Protein AF-A0A397UFA7-F1 (afdb_monomer)

Nearest PDB structures (foldseek):
  6rcc-assembly1_X  TM=7.032E-01  e=1.765E+00  Mycoplasmoides genitalium G37
  8qrk-assembly1_G  TM=2.612E-01  e=2.785E+00  Homo sapiens
  8aaf-assembly1_a  TM=1.315E-01  e=4.689E+00  Saccharomyces cerevisiae

Mean predicted aligned error: 15.49 Å

Organism: NCBI:txid44941

Radius of gyration: 28.46 Å; Cα contacts (8 Å, |Δi|>4): 227; chains: 1; bounding box: 60×69×67 Å

Solvent-accessible surface area (backbone atoms only — not comparable to full-atom values): 11336 Å² total; per-residue (Å²): 139,61,62,76,85,68,76,65,75,86,75,74,82,81,71,74,72,80,73,77,78,89,64,93,59,41,56,40,61,80,60,39,74,80,41,91,62,35,68,64,51,49,55,53,31,54,74,52,67,54,62,37,51,52,44,45,29,39,47,79,61,84,47,74,53,52,69,79,62,31,25,67,40,48,75,43,84,60,67,94,68,78,56,76,67,53,58,57,48,53,54,53,55,70,71,35,66,75,57,66,78,61,58,57,75,65,23,88,45,38,84,70,78,83,71,79,73,74,64,57,57,48,48,34,91,82,75,46,39,21,38,54,74,44,82,37,78,91,76,45,31,31,38,21,40,34,37,44,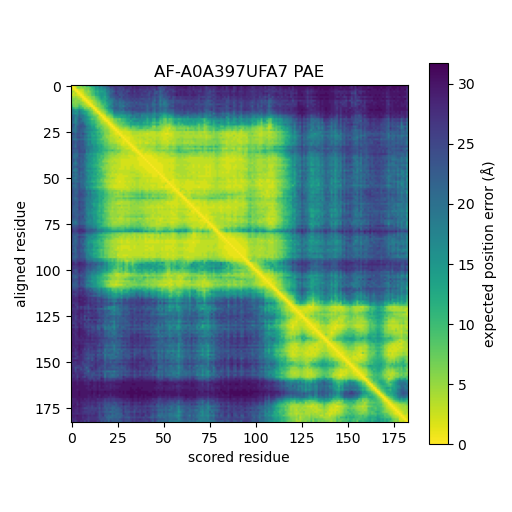72,40,86,90,75,71,45,74,43,74,35,64,69,54,93,79,45,82,72,95,68,102,50,79,51,24,52,45,81,44,48,58,91,55,86

Structure (mmCIF, N/CA/C/O backbone):
data_AF-A0A397UFA7-F1
#
_entry.id   AF-A0A397UFA7-F1
#
loop_
_atom_site.group_PDB
_atom_site.id
_atom_site.type_symbol
_atom_site.label_atom_id
_atom_site.label_alt_id
_atom_site.label_comp_id
_atom_site.label_asym_id
_atom_site.label_entity_id
_atom_site.label_seq_id
_atom_site.pdbx_PDB_ins_code
_atom_site.Cartn_x
_atom_site.Cartn_y
_atom_site.Cartn_z
_atom_site.occupancy
_atom_site.B_iso_or_equiv
_atom_site.auth_seq_id
_atom_site.auth_comp_id
_atom_site.auth_asym_id
_atom_site.auth_atom_id
_atom_site.pdbx_PDB_model_num
ATOM 1 N N . MET A 1 1 ? -24.105 42.922 -5.339 1.00 52.12 1 MET A N 1
ATOM 2 C CA . MET A 1 1 ? -22.843 43.648 -5.078 1.00 52.12 1 MET A CA 1
ATOM 3 C C . MET A 1 1 ? -21.691 42.683 -5.294 1.00 52.12 1 MET A C 1
ATOM 5 O O . MET A 1 1 ? -21.627 41.694 -4.577 1.00 52.12 1 MET A O 1
ATOM 9 N N . SER A 1 2 ? -20.866 42.886 -6.325 1.00 55.22 2 SER A N 1
ATOM 10 C CA . SER A 1 2 ? -19.723 42.007 -6.611 1.00 55.22 2 SER A CA 1
ATOM 11 C C . SER A 1 2 ? -18.443 42.566 -5.983 1.00 55.22 2 SER A C 1
ATOM 13 O O . SER A 1 2 ? -18.313 43.776 -5.805 1.00 55.22 2 SER A O 1
ATOM 15 N N . LEU A 1 3 ? -17.492 41.683 -5.667 1.00 61.78 3 LEU A N 1
ATOM 16 C CA . LEU A 1 3 ? -16.178 42.021 -5.093 1.00 61.78 3 LEU A CA 1
ATOM 17 C C . LEU A 1 3 ? -15.411 43.075 -5.911 1.00 61.78 3 LEU A C 1
ATOM 19 O O . LEU A 1 3 ? -14.672 43.879 -5.347 1.00 61.78 3 LEU A O 1
ATOM 23 N N . TYR A 1 4 ? -15.641 43.099 -7.226 1.00 59.16 4 TYR A N 1
ATOM 24 C CA . TYR A 1 4 ? -15.049 44.047 -8.165 1.00 59.16 4 TYR A CA 1
ATOM 25 C C . TYR A 1 4 ? -15.443 45.501 -7.869 1.00 59.16 4 TYR A C 1
ATOM 27 O O . TYR A 1 4 ? -14.595 46.385 -7.893 1.00 59.16 4 TYR A O 1
ATOM 35 N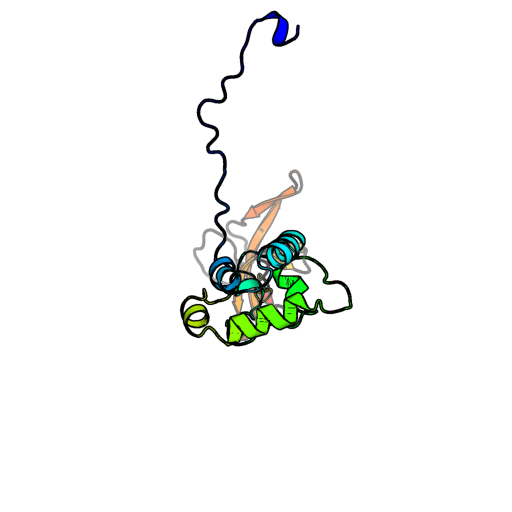 N . ASN A 1 5 ? -16.703 45.746 -7.493 1.00 74.69 5 ASN A N 1
ATOM 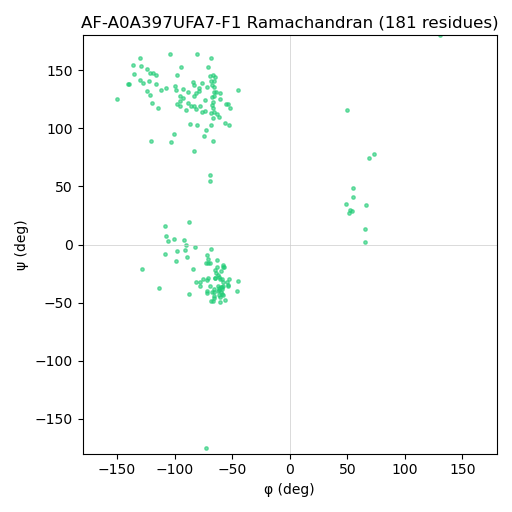36 C CA . ASN A 1 5 ? -17.197 47.101 -7.225 1.00 74.69 5 ASN A CA 1
ATOM 37 C C . ASN A 1 5 ? -16.624 47.711 -5.934 1.00 74.69 5 ASN A C 1
ATOM 39 O O . ASN A 1 5 ? -16.761 48.911 -5.727 1.00 74.69 5 ASN A O 1
ATOM 43 N N . ASN A 1 6 ? -15.984 46.903 -5.082 1.00 74.25 6 ASN A N 1
ATOM 44 C CA . ASN A 1 6 ? -15.437 47.332 -3.794 1.00 74.25 6 ASN A CA 1
ATOM 45 C C . ASN A 1 6 ? -13.898 47.413 -3.775 1.00 74.25 6 ASN A C 1
ATOM 47 O O . ASN A 1 6 ? -13.330 47.601 -2.703 1.00 74.25 6 ASN A O 1
ATOM 51 N N . ASN A 1 7 ? -13.206 47.251 -4.916 1.00 67.00 7 ASN A N 1
ATOM 52 C CA . ASN A 1 7 ? -11.731 47.258 -4.995 1.00 67.00 7 ASN A CA 1
ATOM 53 C C . ASN A 1 7 ? -11.033 46.300 -4.002 1.00 67.00 7 ASN A C 1
ATOM 55 O O . ASN A 1 7 ? -9.887 46.513 -3.604 1.00 67.00 7 ASN A O 1
ATOM 59 N N . ILE A 1 8 ? -11.704 45.217 -3.604 1.00 68.38 8 ILE A N 1
ATOM 60 C CA . ILE A 1 8 ? -11.133 44.225 -2.691 1.00 68.38 8 ILE A CA 1
ATOM 61 C C . ILE A 1 8 ? -10.236 43.297 -3.514 1.00 68.38 8 ILE A C 1
ATOM 63 O O . ILE A 1 8 ? -10.716 42.411 -4.221 1.00 68.38 8 ILE A O 1
ATOM 67 N N . GLN A 1 9 ? -8.921 43.500 -3.431 1.00 65.00 9 GLN A N 1
ATOM 68 C CA . GLN A 1 9 ? -7.941 42.564 -3.977 1.00 65.00 9 GLN A CA 1
ATOM 69 C C . GLN A 1 9 ? -7.690 41.437 -2.973 1.00 65.00 9 GLN A C 1
ATOM 71 O O . GLN A 1 9 ? -7.216 41.673 -1.863 1.00 65.00 9 GLN A O 1
ATOM 76 N N . ILE A 1 10 ? -7.974 40.196 -3.372 1.00 69.56 10 ILE A N 1
ATOM 77 C CA . ILE A 1 10 ? -7.607 39.009 -2.593 1.00 69.56 10 ILE A CA 1
ATOM 78 C C . ILE A 1 10 ? -6.096 38.806 -2.751 1.00 69.56 10 ILE A C 1
ATOM 80 O O . ILE A 1 10 ? -5.643 38.181 -3.711 1.00 69.56 10 ILE A O 1
ATOM 84 N N . ARG A 1 11 ? -5.300 39.354 -1.829 1.00 63.56 11 ARG A N 1
ATOM 85 C CA . ARG A 1 11 ? -3.876 39.022 -1.733 1.00 63.56 11 ARG A CA 1
ATOM 86 C C . ARG A 1 11 ? -3.745 37.622 -1.140 1.00 63.56 11 ARG A C 1
ATOM 88 O O . ARG A 1 11 ? -4.154 37.377 -0.010 1.00 63.56 11 ARG A O 1
ATOM 95 N N . ARG A 1 12 ? -3.222 36.678 -1.927 1.00 60.38 12 ARG A N 1
ATOM 96 C CA . ARG A 1 12 ? -2.768 35.379 -1.413 1.00 60.38 12 ARG A CA 1
ATOM 97 C C . ARG A 1 12 ? -1.361 35.564 -0.870 1.00 60.38 12 ARG A C 1
ATOM 99 O O . ARG A 1 12 ? -0.390 35.277 -1.567 1.00 60.38 12 ARG A O 1
ATOM 106 N N . ASP A 1 13 ? -1.265 36.087 0.341 1.00 64.69 13 ASP A N 1
ATOM 107 C CA . ASP A 1 13 ? 0.012 36.166 1.034 1.00 64.69 13 ASP A CA 1
ATOM 108 C C . ASP A 1 13 ? 0.436 34.723 1.367 1.00 64.69 13 ASP A C 1
ATOM 110 O O . ASP A 1 13 ? -0.245 34.029 2.117 1.00 64.69 13 ASP A O 1
ATOM 114 N N . TYR A 1 14 ? 1.518 34.259 0.732 1.00 61.59 14 TYR A N 1
ATOM 115 C CA . TYR A 1 14 ? 2.112 32.917 0.854 1.00 61.59 14 TYR A CA 1
ATOM 116 C C . TYR A 1 14 ? 1.286 31.757 0.282 1.00 61.59 14 TYR A C 1
ATOM 118 O O . TYR A 1 14 ? 0.747 30.912 0.990 1.00 61.59 14 TYR A O 1
ATOM 126 N N . ASN A 1 15 ? 1.263 31.650 -1.047 1.00 62.72 15 ASN A N 1
ATOM 127 C CA . ASN A 1 15 ? 1.017 30.360 -1.686 1.00 62.72 15 ASN A CA 1
ATOM 128 C C . ASN A 1 15 ? 2.377 29.652 -1.813 1.00 62.72 15 ASN A C 1
ATOM 130 O O . ASN A 1 15 ? 3.172 30.043 -2.667 1.00 62.72 15 ASN A O 1
ATOM 134 N N . GLU A 1 16 ? 2.661 28.655 -0.966 1.00 64.56 16 GLU A N 1
ATOM 135 C CA . GLU A 1 16 ? 3.854 27.782 -1.033 1.00 64.56 16 GLU A CA 1
ATOM 136 C C . GLU A 1 16 ? 3.773 26.854 -2.252 1.00 64.56 16 GLU A C 1
ATOM 138 O O . GLU A 1 16 ? 3.684 25.629 -2.174 1.00 64.56 16 GLU A O 1
ATOM 143 N N . TRP A 1 17 ? 3.702 27.473 -3.422 1.00 53.00 17 TRP A N 1
ATOM 144 C CA . TRP A 1 17 ? 3.652 26.797 -4.693 1.00 53.00 17 TRP A CA 1
ATOM 145 C C . TRP A 1 17 ? 5.071 26.723 -5.255 1.00 53.00 17 TRP A C 1
ATOM 147 O O . TRP A 1 17 ? 5.723 27.761 -5.382 1.00 53.00 17 TRP A O 1
ATOM 157 N N . PRO A 1 18 ? 5.544 25.531 -5.644 1.00 63.56 18 PRO A N 1
ATOM 158 C CA . PRO A 1 18 ? 4.834 24.251 -5.657 1.00 63.56 18 PRO A CA 1
ATOM 159 C C . PRO A 1 18 ? 4.853 23.513 -4.304 1.00 63.56 18 PRO A C 1
ATOM 161 O O . PRO A 1 18 ? 5.893 23.403 -3.662 1.00 63.56 18 PRO A O 1
ATOM 164 N N . LEU A 1 19 ? 3.717 22.901 -3.942 1.00 63.84 19 LEU A N 1
ATOM 165 C CA . LEU A 1 19 ? 3.643 21.944 -2.835 1.00 63.84 19 LEU A CA 1
ATOM 166 C C . LEU A 1 19 ? 4.451 20.694 -3.201 1.00 63.84 19 LEU A C 1
ATOM 168 O O . LEU A 1 19 ? 4.118 19.986 -4.160 1.00 63.84 19 LEU A O 1
ATOM 172 N N . VAL A 1 20 ? 5.505 20.409 -2.440 1.00 64.56 20 VAL A N 1
ATOM 173 C CA . VAL A 1 20 ? 6.231 19.143 -2.556 1.00 64.56 20 VAL A CA 1
ATOM 174 C C . VAL A 1 20 ? 5.291 18.040 -2.078 1.00 64.56 20 VAL A C 1
ATOM 176 O O . VAL A 1 20 ? 4.810 18.072 -0.948 1.00 64.56 20 VAL A O 1
ATOM 179 N N . LYS A 1 21 ? 4.977 17.074 -2.949 1.00 67.25 21 LYS A N 1
ATOM 180 C CA . LYS A 1 21 ? 4.250 15.879 -2.517 1.00 67.25 21 LYS A CA 1
ATOM 181 C C . LYS A 1 21 ? 5.163 15.103 -1.575 1.00 67.25 21 LYS A C 1
ATOM 183 O O . LYS A 1 21 ? 6.192 14.601 -2.021 1.00 67.25 21 LYS A O 1
ATOM 188 N N . ASP A 1 22 ? 4.773 15.006 -0.312 1.00 73.31 22 ASP A N 1
ATOM 189 C CA . ASP A 1 22 ? 5.411 14.104 0.637 1.00 73.31 22 ASP A CA 1
ATOM 190 C C . ASP A 1 22 ? 4.991 12.674 0.277 1.00 73.31 22 ASP A C 1
ATOM 192 O O . ASP A 1 22 ? 3.849 12.260 0.493 1.00 73.31 22 ASP A O 1
ATOM 196 N N . VAL A 1 23 ? 5.870 11.973 -0.437 1.00 78.50 23 VAL A N 1
ATOM 197 C CA . VAL A 1 23 ? 5.627 10.617 -0.926 1.00 78.50 23 VAL A CA 1
ATOM 198 C C . VAL A 1 23 ? 6.604 9.695 -0.206 1.00 78.50 23 VAL A C 1
ATOM 200 O O . VAL A 1 23 ? 7.810 9.853 -0.396 1.00 78.50 23 VAL A O 1
ATOM 203 N N . PRO A 1 24 ? 6.126 8.724 0.594 1.00 78.62 24 PRO A N 1
ATOM 204 C CA . PRO A 1 24 ? 7.016 7.786 1.257 1.00 78.62 24 PRO A CA 1
ATOM 205 C C . PRO A 1 24 ? 7.668 6.885 0.207 1.00 78.62 24 PRO A C 1
ATOM 207 O O . PRO A 1 24 ? 6.968 6.281 -0.610 1.00 78.62 24 PRO A O 1
ATOM 210 N N . GLY A 1 25 ? 8.995 6.800 0.224 1.00 83.38 25 GLY A N 1
ATOM 211 C CA . GLY A 1 25 ? 9.761 5.877 -0.609 1.00 83.38 25 GLY A CA 1
ATOM 212 C C . GLY A 1 25 ? 10.917 6.521 -1.365 1.00 83.38 25 GLY A C 1
ATOM 213 O O . GLY A 1 25 ? 11.177 7.724 -1.295 1.00 83.38 25 GLY A O 1
ATOM 214 N N . THR A 1 26 ? 11.610 5.682 -2.116 1.00 85.25 26 THR A N 1
ATOM 215 C CA . THR A 1 26 ? 12.772 6.027 -2.919 1.00 85.25 26 THR A CA 1
ATOM 216 C C . THR A 1 26 ? 12.314 6.539 -4.277 1.00 85.25 26 THR A C 1
ATOM 218 O O . THR A 1 26 ? 11.664 5.832 -5.051 1.00 85.25 26 THR A O 1
ATOM 221 N N . LEU A 1 27 ? 12.664 7.787 -4.595 1.00 87.25 27 LEU A N 1
ATOM 222 C CA . LEU A 1 27 ? 12.254 8.421 -5.846 1.00 87.25 27 LEU A CA 1
ATOM 223 C C . LEU A 1 27 ? 12.783 7.663 -7.066 1.00 87.25 27 LEU A C 1
ATOM 225 O O . LEU A 1 27 ? 13.987 7.458 -7.231 1.00 87.25 27 LEU A O 1
ATOM 229 N N . ILE A 1 28 ? 11.885 7.377 -8.009 1.00 87.38 28 ILE A N 1
ATOM 230 C CA . ILE A 1 28 ? 12.234 6.715 -9.274 1.00 87.38 28 ILE A CA 1
ATOM 231 C C . ILE A 1 28 ? 13.183 7.546 -10.147 1.00 87.38 28 ILE A C 1
ATOM 233 O O . ILE A 1 28 ? 13.859 7.012 -11.026 1.00 87.38 28 ILE A O 1
ATOM 237 N N . ASN A 1 29 ? 13.266 8.857 -9.896 1.00 86.12 29 ASN A N 1
ATOM 238 C CA . ASN A 1 29 ? 14.155 9.764 -10.621 1.00 86.12 29 ASN A CA 1
ATOM 239 C C . ASN A 1 29 ? 15.630 9.340 -10.522 1.00 86.12 29 ASN A C 1
ATOM 241 O O . ASN A 1 29 ? 16.342 9.482 -11.510 1.00 86.12 29 ASN A O 1
ATOM 245 N N . ILE A 1 30 ? 16.044 8.725 -9.405 1.00 85.38 30 ILE A N 1
ATOM 246 C CA . ILE A 1 30 ? 17.407 8.196 -9.202 1.00 85.38 30 ILE A CA 1
ATOM 247 C C . ILE A 1 30 ? 17.756 7.142 -10.268 1.00 85.38 30 ILE A C 1
ATOM 249 O O . ILE A 1 30 ? 18.909 6.971 -10.657 1.00 85.38 30 ILE A O 1
ATOM 253 N N . ILE A 1 31 ? 16.753 6.417 -10.768 1.00 85.31 31 ILE A N 1
ATOM 254 C CA . ILE A 1 31 ? 16.923 5.429 -11.837 1.00 85.31 31 ILE A CA 1
ATOM 255 C C . ILE A 1 31 ? 16.800 6.087 -13.207 1.00 85.31 31 ILE A C 1
ATOM 257 O O . ILE A 1 31 ? 17.597 5.797 -14.096 1.00 85.31 31 ILE A O 1
ATOM 261 N N . LEU A 1 32 ? 15.826 6.984 -13.371 1.00 86.12 32 LEU A N 1
ATOM 262 C CA . LEU A 1 32 ? 15.527 7.618 -14.655 1.00 86.12 32 LEU A CA 1
ATOM 263 C C . LEU A 1 32 ? 16.672 8.467 -15.212 1.00 86.12 32 LEU A C 1
ATOM 265 O O . LEU A 1 32 ? 16.724 8.646 -16.428 1.00 86.12 32 LEU A O 1
ATOM 269 N N . GLU A 1 33 ? 17.551 9.008 -14.368 1.00 84.62 33 GLU A N 1
ATOM 270 C CA . GLU A 1 33 ? 18.689 9.820 -14.819 1.00 84.62 33 GLU A CA 1
ATOM 271 C C . GLU A 1 33 ? 19.606 9.071 -15.792 1.00 84.62 33 GLU A C 1
ATOM 273 O O . GLU A 1 33 ? 20.025 9.663 -16.789 1.00 84.62 33 GLU A O 1
ATOM 278 N N . ASP A 1 34 ? 19.781 7.765 -15.585 1.00 82.25 34 ASP A N 1
ATOM 279 C CA . ASP A 1 34 ? 20.669 6.911 -16.385 1.00 82.25 34 ASP A CA 1
ATOM 280 C C . ASP A 1 34 ? 19.966 6.264 -17.593 1.00 82.25 34 ASP A C 1
ATOM 282 O O . ASP A 1 34 ? 20.575 5.531 -18.374 1.00 82.25 34 ASP A O 1
ATOM 286 N N . MET A 1 35 ? 18.666 6.519 -17.786 1.00 84.50 35 MET A N 1
ATOM 287 C CA . MET A 1 35 ? 17.882 5.876 -18.841 1.00 84.50 35 MET A CA 1
ATOM 288 C C . MET A 1 35 ? 17.837 6.684 -20.142 1.00 84.50 35 MET A C 1
ATOM 290 O O . MET A 1 35 ? 17.469 7.862 -20.190 1.00 84.50 35 MET A O 1
ATOM 294 N N . VAL A 1 36 ? 18.048 5.989 -21.262 1.00 83.75 36 VAL A N 1
ATOM 295 C CA . VAL A 1 36 ? 17.768 6.528 -22.600 1.00 83.75 36 VAL A CA 1
ATOM 296 C C . VAL A 1 36 ? 16.259 6.781 -22.741 1.00 83.75 36 VAL A C 1
ATOM 298 O O . VAL A 1 36 ? 15.445 5.899 -22.465 1.00 83.75 36 VAL A O 1
ATOM 301 N N . LYS A 1 37 ? 15.870 7.977 -23.213 1.00 86.25 37 LYS A N 1
ATOM 302 C CA . LYS A 1 37 ? 14.467 8.449 -23.315 1.00 86.25 37 LYS A CA 1
ATOM 303 C C . LYS A 1 37 ? 13.760 8.660 -21.963 1.00 86.25 37 LYS A C 1
ATOM 305 O O . LYS A 1 37 ? 12.538 8.500 -21.881 1.00 86.25 37 LYS A O 1
ATOM 310 N N . LYS A 1 38 ? 14.495 9.089 -20.928 1.00 87.62 38 LYS A N 1
ATOM 311 C CA . LYS A 1 38 ? 13.962 9.396 -19.585 1.00 87.62 38 LYS A CA 1
ATOM 312 C C . LYS A 1 38 ? 12.678 10.229 -19.576 1.00 87.62 38 LYS A C 1
ATOM 314 O O . LYS A 1 38 ? 11.760 9.925 -18.825 1.00 87.62 38 LYS A O 1
ATOM 319 N N . GLU A 1 39 ? 12.554 11.222 -20.453 1.00 89.19 39 GLU A N 1
ATOM 320 C CA . GLU A 1 39 ? 11.367 12.086 -20.523 1.00 89.19 39 GLU A CA 1
ATOM 321 C C . GLU A 1 39 ? 10.100 11.336 -20.951 1.00 89.19 39 GLU A C 1
ATOM 323 O O . GLU A 1 39 ? 9.025 11.544 -20.385 1.00 89.19 39 GLU A O 1
ATOM 328 N N . LEU A 1 40 ? 10.218 10.434 -21.931 1.00 89.12 40 LEU A N 1
ATOM 329 C CA . LEU A 1 40 ? 9.093 9.621 -22.399 1.00 89.12 40 LEU A CA 1
ATOM 330 C C . LEU A 1 40 ? 8.656 8.628 -21.323 1.00 89.12 40 LEU A C 1
ATOM 332 O O . LEU A 1 40 ? 7.458 8.444 -21.102 1.00 89.12 40 LEU A O 1
ATOM 336 N N . ILE A 1 41 ? 9.622 8.025 -20.628 1.00 88.69 41 ILE A N 1
ATOM 337 C CA . ILE A 1 41 ? 9.351 7.112 -19.515 1.00 88.69 41 ILE A CA 1
ATOM 338 C C . ILE A 1 41 ? 8.695 7.881 -18.366 1.00 88.69 41 ILE A C 1
ATOM 340 O O . ILE A 1 41 ? 7.659 7.450 -17.870 1.00 88.69 41 ILE A O 1
ATOM 344 N N . LYS A 1 42 ? 9.195 9.072 -18.022 1.00 90.50 42 LYS A N 1
ATOM 345 C CA . LYS A 1 42 ? 8.605 9.943 -16.995 1.00 90.50 42 LYS A CA 1
ATOM 346 C C . LYS A 1 42 ? 7.160 10.326 -17.320 1.00 90.50 42 LYS A C 1
ATOM 348 O O . LYS A 1 42 ? 6.301 10.249 -16.447 1.00 90.50 42 LYS A O 1
ATOM 353 N N . LYS A 1 43 ? 6.847 10.654 -18.580 1.00 89.75 43 LYS A N 1
ATOM 354 C CA . LYS A 1 43 ? 5.454 10.875 -19.019 1.00 89.75 43 LYS A CA 1
ATOM 355 C C . LYS A 1 43 ? 4.581 9.630 -18.810 1.00 89.75 43 LYS A C 1
ATOM 357 O O . LYS A 1 43 ? 3.440 9.758 -18.367 1.00 89.75 43 LYS A O 1
ATOM 362 N N . CYS A 1 44 ? 5.109 8.437 -19.091 1.00 88.88 44 CYS A N 1
ATOM 363 C CA . CYS A 1 44 ? 4.395 7.180 -18.853 1.00 88.88 44 CYS A CA 1
ATOM 364 C C . CYS A 1 44 ? 4.166 6.927 -17.356 1.00 88.88 44 CYS A C 1
ATOM 366 O O . CYS A 1 44 ? 3.043 6.619 -16.968 1.00 88.88 44 CYS A O 1
ATOM 368 N N . LEU A 1 45 ? 5.186 7.113 -16.519 1.00 89.81 45 LEU A N 1
ATOM 369 C CA . LEU A 1 45 ? 5.091 6.959 -15.064 1.00 89.81 45 LEU A CA 1
ATOM 370 C C . LEU A 1 45 ? 4.067 7.928 -14.462 1.00 89.81 45 LEU A C 1
ATOM 372 O O . LEU A 1 45 ? 3.176 7.504 -13.727 1.00 89.81 45 LEU A O 1
ATOM 376 N N . ASN A 1 46 ? 4.093 9.196 -14.882 1.00 89.12 46 ASN A N 1
ATOM 377 C CA . ASN A 1 46 ? 3.118 10.204 -14.461 1.00 89.12 46 ASN A CA 1
ATOM 378 C C . ASN A 1 46 ? 1.679 9.805 -14.824 1.00 89.12 46 ASN A C 1
ATOM 380 O O . ASN A 1 46 ? 0.767 9.992 -14.019 1.00 89.12 46 ASN A O 1
ATOM 384 N N . LYS A 1 47 ? 1.457 9.195 -15.999 1.00 88.44 47 LYS A N 1
ATOM 385 C CA . LYS A 1 47 ? 0.131 8.689 -16.402 1.00 88.44 47 LYS A CA 1
ATOM 386 C C . LYS A 1 47 ? -0.407 7.648 -15.414 1.00 88.44 47 LYS A C 1
ATOM 388 O O . LYS A 1 47 ? -1.609 7.634 -15.134 1.00 88.4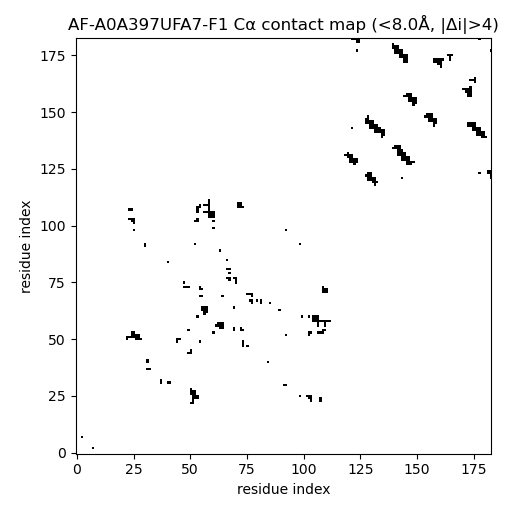4 47 LYS A O 1
ATOM 393 N N . TYR A 1 48 ? 0.465 6.804 -14.869 1.00 87.44 48 TYR A N 1
ATOM 394 C CA . TYR A 1 48 ? 0.114 5.786 -13.876 1.00 87.44 48 TYR A CA 1
ATOM 395 C C . TYR A 1 48 ? 0.261 6.263 -12.424 1.00 87.44 48 TYR A C 1
ATOM 397 O O . TYR A 1 48 ? -0.032 5.492 -11.523 1.00 87.44 48 TYR A O 1
ATOM 405 N N . ASN A 1 49 ? 0.608 7.537 -12.193 1.00 88.12 49 ASN A N 1
ATOM 406 C CA . ASN A 1 49 ? 0.890 8.096 -10.864 1.00 88.12 49 ASN A CA 1
ATOM 407 C C . ASN A 1 49 ? 1.975 7.307 -10.106 1.00 88.12 49 ASN A C 1
ATOM 409 O O . ASN A 1 49 ? 1.861 7.045 -8.909 1.00 88.12 49 ASN A O 1
ATOM 413 N N . ILE A 1 50 ? 3.014 6.909 -10.841 1.00 90.00 50 ILE A N 1
ATOM 414 C CA . ILE A 1 50 ? 4.169 6.202 -10.302 1.00 90.00 50 ILE A CA 1
ATOM 415 C C . ILE A 1 50 ? 5.288 7.214 -10.061 1.00 90.00 50 ILE A C 1
ATOM 417 O O . ILE A 1 50 ? 5.736 7.880 -10.997 1.00 90.00 50 ILE A O 1
ATOM 421 N N . SER A 1 51 ? 5.739 7.320 -8.817 1.00 89.31 51 SER A N 1
ATOM 422 C CA . SER A 1 51 ? 6.772 8.271 -8.384 1.00 89.31 51 SER A CA 1
ATOM 423 C C . SER A 1 51 ? 7.914 7.621 -7.611 1.00 89.31 51 SER A C 1
ATOM 425 O O . SER A 1 51 ? 9.004 8.195 -7.556 1.00 89.31 51 SER A O 1
ATOM 427 N N . VAL A 1 52 ? 7.686 6.438 -7.041 1.00 90.25 52 VAL A N 1
ATOM 428 C CA . VAL A 1 52 ? 8.657 5.744 -6.189 1.00 90.25 52 VAL A CA 1
ATOM 429 C C . VAL A 1 52 ? 8.849 4.296 -6.621 1.00 90.25 52 VAL A C 1
ATOM 431 O O . VAL A 1 52 ? 8.037 3.734 -7.360 1.00 90.25 52 VAL A O 1
ATOM 434 N N . ILE A 1 53 ? 9.965 3.715 -6.202 1.00 88.12 53 ILE A N 1
ATOM 435 C CA . ILE A 1 53 ? 10.413 2.384 -6.626 1.00 88.12 53 ILE A CA 1
ATOM 436 C C . ILE A 1 53 ? 9.643 1.294 -5.882 1.00 88.12 53 ILE A C 1
ATOM 438 O O . ILE A 1 53 ? 9.310 0.273 -6.474 1.00 88.12 53 ILE A O 1
ATOM 442 N N . GLU A 1 54 ? 9.250 1.561 -4.641 1.00 89.00 54 GLU A N 1
ATOM 443 C CA . GLU A 1 54 ? 8.451 0.679 -3.789 1.00 89.00 54 GLU A CA 1
ATOM 444 C C . GLU A 1 54 ? 7.087 0.351 -4.422 1.00 89.00 54 GLU A C 1
ATOM 446 O O . GLU A 1 54 ? 6.500 -0.694 -4.173 1.00 89.00 54 GLU A O 1
ATOM 451 N N . GLN A 1 55 ? 6.580 1.181 -5.339 1.00 90.00 55 GLN A N 1
ATOM 452 C CA . GLN A 1 55 ? 5.366 0.834 -6.084 1.00 90.00 55 GLN A CA 1
ATOM 453 C C . GLN A 1 55 ? 5.555 -0.393 -6.993 1.00 90.00 55 GLN A C 1
ATOM 455 O O . GLN A 1 55 ? 4.566 -1.044 -7.324 1.00 90.00 55 GLN A O 1
ATOM 460 N N . PHE A 1 56 ? 6.789 -0.735 -7.375 1.00 89.25 56 PHE A N 1
ATOM 461 C CA . PHE A 1 56 ? 7.116 -1.907 -8.193 1.00 89.25 56 PHE A CA 1
ATOM 462 C C . PHE A 1 56 ? 7.385 -3.170 -7.381 1.00 89.25 56 PHE A C 1
ATOM 464 O O . PHE A 1 56 ? 7.489 -4.235 -7.983 1.00 89.25 56 PHE A O 1
ATOM 471 N N . THR A 1 57 ? 7.524 -3.079 -6.062 1.00 88.12 57 THR A N 1
ATOM 472 C CA . THR A 1 57 ? 7.948 -4.203 -5.224 1.00 88.12 57 THR A CA 1
ATOM 473 C C . THR A 1 57 ? 6.790 -4.828 -4.447 1.00 88.12 57 THR A C 1
ATOM 475 O O . THR A 1 57 ? 5.700 -4.255 -4.336 1.00 88.12 57 THR A O 1
ATOM 478 N N . ASN A 1 58 ? 7.014 -6.040 -3.936 1.00 85.31 58 ASN A N 1
ATOM 479 C CA . ASN A 1 58 ? 6.119 -6.725 -3.000 1.00 85.31 58 ASN A CA 1
ATOM 480 C C . ASN A 1 58 ? 6.175 -6.091 -1.585 1.00 85.31 58 ASN A C 1
ATOM 482 O O . ASN A 1 58 ? 6.813 -5.059 -1.380 1.00 85.31 58 ASN A O 1
ATOM 486 N N . GLU A 1 59 ? 5.482 -6.676 -0.600 1.00 83.75 59 GLU A N 1
ATOM 487 C CA . GLU A 1 59 ? 5.424 -6.147 0.778 1.00 83.75 59 GLU A CA 1
ATOM 488 C C . GLU A 1 59 ? 6.795 -6.098 1.472 1.00 83.75 59 GLU A C 1
ATOM 490 O O . GLU A 1 59 ? 7.089 -5.148 2.203 1.00 83.75 59 GLU A O 1
ATOM 495 N N . THR A 1 60 ? 7.637 -7.100 1.223 1.00 81.50 60 THR A N 1
ATOM 496 C CA . THR A 1 60 ? 8.961 -7.253 1.842 1.00 81.50 60 THR A CA 1
ATOM 497 C C . THR A 1 60 ? 10.089 -6.593 1.052 1.00 81.50 60 THR A C 1
ATOM 499 O O . THR A 1 60 ? 11.205 -6.517 1.550 1.00 81.50 60 THR A O 1
ATOM 502 N N . ASN A 1 61 ? 9.793 -6.054 -0.133 1.00 81.94 61 ASN A N 1
ATOM 503 C CA . ASN A 1 61 ? 10.747 -5.526 -1.110 1.00 81.94 61 ASN A CA 1
ATOM 504 C C . ASN A 1 61 ? 11.709 -6.553 -1.740 1.00 81.94 61 ASN A C 1
ATOM 506 O O . ASN A 1 61 ? 12.655 -6.149 -2.416 1.00 81.94 61 ASN A O 1
ATOM 510 N N . ASP A 1 62 ? 11.453 -7.853 -1.582 1.00 80.88 62 ASP A N 1
ATOM 511 C CA . ASP A 1 62 ? 12.313 -8.920 -2.115 1.00 80.88 62 ASP A CA 1
ATOM 512 C C . ASP A 1 62 ? 12.108 -9.148 -3.620 1.00 80.88 62 ASP A C 1
ATOM 514 O O . ASP A 1 62 ? 13.058 -9.418 -4.354 1.00 80.88 62 ASP A O 1
ATOM 518 N N . ASP A 1 63 ? 10.867 -8.998 -4.093 1.00 83.56 63 ASP A N 1
ATOM 519 C CA . ASP A 1 63 ? 10.484 -9.285 -5.474 1.00 83.56 63 ASP A CA 1
ATOM 520 C C . ASP A 1 63 ? 9.843 -8.083 -6.165 1.00 83.56 63 ASP A C 1
ATOM 522 O O . ASP A 1 63 ? 9.167 -7.248 -5.557 1.00 83.56 63 ASP A O 1
ATOM 526 N N . ILE A 1 64 ? 10.018 -8.036 -7.488 1.00 88.50 64 ILE A N 1
ATOM 527 C CA . ILE A 1 64 ? 9.374 -7.054 -8.364 1.00 88.50 64 ILE A CA 1
ATOM 528 C C . ILE A 1 64 ? 8.069 -7.636 -8.904 1.00 88.50 64 ILE A C 1
ATOM 530 O O . ILE A 1 64 ? 8.073 -8.693 -9.538 1.00 88.50 64 ILE A O 1
ATOM 534 N N . LEU A 1 65 ? 6.979 -6.897 -8.712 1.00 88.06 65 LEU A N 1
ATOM 535 C CA . LEU A 1 65 ? 5.643 -7.243 -9.181 1.00 88.06 65 LEU A CA 1
ATOM 536 C C . LEU A 1 65 ? 5.567 -7.258 -10.709 1.00 88.06 65 LEU A C 1
ATOM 538 O O . LEU A 1 65 ? 6.152 -6.417 -11.405 1.00 88.06 65 LEU A O 1
ATOM 542 N N . SER A 1 66 ? 4.774 -8.181 -11.248 1.00 89.25 66 SER A N 1
ATOM 543 C CA . SER A 1 66 ? 4.440 -8.173 -12.670 1.00 89.25 66 SER A CA 1
ATOM 544 C C . SER A 1 66 ? 3.548 -6.979 -13.028 1.00 89.25 66 SER A C 1
ATOM 546 O O . SER A 1 66 ? 2.857 -6.401 -12.184 1.00 89.25 66 SER A O 1
ATOM 548 N N . TRP A 1 67 ? 3.503 -6.627 -14.320 1.00 89.50 67 TRP A N 1
ATOM 549 C CA . TRP A 1 67 ? 2.669 -5.522 -14.808 1.00 89.50 67 TRP A CA 1
ATOM 550 C C . TRP A 1 67 ? 1.202 -5.655 -14.393 1.00 89.50 67 TRP A C 1
ATOM 552 O O . TRP A 1 67 ? 0.558 -4.649 -14.126 1.00 89.50 67 TRP A O 1
ATOM 562 N N . THR A 1 68 ? 0.678 -6.878 -14.330 1.00 86.38 68 THR A N 1
ATOM 563 C CA . THR A 1 68 ? -0.704 -7.168 -13.934 1.00 86.38 68 THR A CA 1
ATOM 564 C C . THR A 1 68 ? -0.938 -7.047 -12.431 1.00 86.38 68 THR A C 1
ATOM 566 O O . THR A 1 68 ? -2.034 -6.673 -12.026 1.00 86.38 68 THR A O 1
ATOM 569 N N . GLU A 1 69 ? 0.068 -7.305 -11.599 1.00 86.88 69 GLU A N 1
ATOM 570 C CA . GLU A 1 69 ? -0.039 -7.281 -10.129 1.00 86.88 69 GLU A CA 1
ATOM 571 C C . GLU A 1 69 ? 0.133 -5.877 -9.541 1.00 86.88 69 GLU A C 1
ATOM 573 O O . GLU A 1 69 ? -0.377 -5.583 -8.464 1.00 86.88 69 GLU A O 1
ATOM 578 N N . LEU A 1 70 ? 0.757 -4.966 -10.291 1.00 89.12 70 LEU A N 1
ATOM 579 C CA . LEU A 1 70 ? 0.977 -3.572 -9.889 1.00 89.12 70 LEU A CA 1
ATOM 580 C C . LEU A 1 70 ? -0.289 -2.787 -9.554 1.00 89.12 70 LEU A C 1
ATOM 582 O O . LEU A 1 70 ? -0.201 -1.750 -8.899 1.00 89.12 70 LEU A O 1
ATOM 586 N N . HIS A 1 71 ? -1.451 -3.249 -10.015 1.00 86.12 71 HIS A N 1
ATOM 587 C CA . HIS A 1 71 ? -2.720 -2.536 -9.914 1.00 86.12 71 HIS A CA 1
ATOM 588 C C . HIS A 1 71 ? -3.081 -2.112 -8.488 1.00 86.12 71 HIS A C 1
ATOM 590 O O . HIS A 1 71 ? -3.676 -1.049 -8.298 1.00 86.12 71 HIS A O 1
ATOM 596 N N . HIS A 1 72 ? -2.677 -2.910 -7.502 1.00 83.44 72 HIS A N 1
ATOM 597 C CA . HIS A 1 72 ? -2.852 -2.618 -6.088 1.00 83.44 72 HIS A CA 1
ATOM 598 C C . HIS A 1 72 ? -1.989 -1.434 -5.628 1.00 83.44 72 HIS A C 1
ATOM 600 O O . HIS A 1 72 ? -2.518 -0.476 -5.066 1.00 83.44 72 HIS A O 1
ATOM 606 N N . ASN A 1 73 ? -0.698 -1.443 -5.965 1.00 86.69 73 ASN A N 1
ATOM 607 C CA . ASN A 1 73 ? 0.260 -0.414 -5.553 1.00 86.69 73 ASN A CA 1
ATOM 608 C C . ASN A 1 73 ? 0.052 0.927 -6.284 1.00 86.69 73 ASN A C 1
ATOM 610 O O . ASN A 1 73 ? 0.335 1.993 -5.734 1.00 86.69 73 ASN A O 1
ATOM 614 N N . ILE A 1 74 ? -0.441 0.897 -7.530 1.00 87.12 74 ILE A N 1
ATOM 615 C CA . ILE A 1 74 ? -0.685 2.107 -8.344 1.00 87.12 74 ILE A CA 1
ATOM 616 C C . ILE A 1 74 ? -2.144 2.583 -8.314 1.00 87.12 74 ILE A C 1
ATOM 618 O O . ILE A 1 74 ? -2.460 3.619 -8.901 1.00 87.12 74 ILE A O 1
ATOM 622 N N . GLN A 1 75 ? -3.039 1.817 -7.676 1.00 84.31 75 GLN A N 1
ATOM 623 C CA . GLN A 1 75 ? -4.487 2.070 -7.604 1.00 84.31 75 GLN A CA 1
ATOM 624 C C . GLN A 1 75 ? -5.148 2.296 -8.978 1.00 84.31 75 GLN A C 1
ATOM 626 O O . GLN A 1 75 ? -6.127 3.032 -9.122 1.00 84.31 75 GLN A O 1
ATOM 631 N N . LYS A 1 76 ? -4.595 1.676 -10.023 1.00 85.06 76 LYS A N 1
ATOM 632 C CA . LYS A 1 76 ? -5.070 1.758 -11.409 1.00 85.06 76 LYS A CA 1
ATOM 633 C C . LYS A 1 76 ? -4.956 0.397 -12.050 1.00 85.06 76 LYS A C 1
ATOM 635 O O . LYS A 1 76 ? -3.930 -0.249 -11.906 1.00 85.06 76 LYS A O 1
ATOM 640 N N . ILE A 1 77 ? -5.968 0.008 -12.818 1.00 84.25 77 ILE A N 1
ATOM 641 C CA . ILE A 1 77 ? -5.958 -1.255 -13.555 1.00 84.25 77 ILE A CA 1
ATOM 642 C C . ILE A 1 77 ? -5.043 -1.100 -14.786 1.00 84.25 77 ILE A C 1
ATOM 644 O O . ILE A 1 77 ? -5.353 -0.310 -15.685 1.00 84.25 77 ILE A O 1
ATOM 648 N N . PRO A 1 78 ? -3.910 -1.818 -14.849 1.00 80.38 78 PRO A N 1
ATOM 649 C CA . PRO A 1 78 ? -3.026 -1.834 -15.996 1.00 80.38 78 PRO A CA 1
ATOM 650 C C . PRO A 1 78 ? -3.742 -2.483 -17.181 1.00 80.38 78 PRO A C 1
ATOM 652 O O . PRO A 1 78 ? -4.389 -3.522 -17.057 1.00 80.38 78 PRO A O 1
ATOM 655 N N . TYR A 1 79 ? -3.623 -1.880 -18.363 1.00 77.12 79 TYR A N 1
ATOM 656 C CA . TYR A 1 79 ? -4.170 -2.480 -19.578 1.00 77.12 79 TYR A CA 1
ATOM 657 C C . TYR A 1 79 ? -3.419 -3.770 -19.930 1.00 77.12 79 TYR A C 1
ATOM 659 O O . TYR A 1 79 ? -2.203 -3.847 -19.749 1.00 77.12 79 TYR A O 1
ATOM 667 N N . ARG A 1 80 ? -4.154 -4.749 -20.486 1.00 74.94 80 ARG A N 1
ATOM 668 C CA . ARG A 1 80 ? -3.746 -6.159 -20.682 1.00 74.94 80 ARG A CA 1
ATOM 669 C C . ARG A 1 80 ? -2.330 -6.382 -21.232 1.00 74.94 80 ARG A C 1
ATOM 671 O O . ARG A 1 80 ? -1.724 -7.398 -20.919 1.00 74.94 80 ARG A O 1
ATOM 678 N N . ARG A 1 81 ? -1.795 -5.480 -22.062 1.00 85.31 81 ARG A N 1
ATOM 679 C CA . ARG A 1 81 ? -0.448 -5.622 -22.632 1.00 85.31 81 ARG A CA 1
ATOM 680 C C . ARG A 1 81 ? 0.590 -4.860 -21.811 1.00 85.31 81 ARG A C 1
ATOM 682 O O . ARG A 1 81 ? 0.517 -3.637 -21.704 1.00 85.31 81 ARG A O 1
ATOM 689 N N . GLN A 1 82 ? 1.613 -5.579 -21.354 1.00 88.31 82 GLN A N 1
ATOM 690 C CA . GLN A 1 82 ? 2.776 -5.002 -20.687 1.00 88.31 82 GLN A CA 1
ATOM 691 C C . GLN A 1 82 ? 3.531 -4.022 -21.607 1.00 88.31 82 GLN A C 1
ATOM 693 O O . GLN A 1 82 ? 3.925 -4.388 -22.723 1.00 88.31 82 GLN A O 1
ATOM 698 N N . PRO A 1 83 ? 3.758 -2.773 -21.169 1.00 89.12 83 PRO A N 1
ATOM 699 C CA . PRO A 1 83 ? 4.533 -1.809 -21.933 1.00 89.12 83 PRO A CA 1
ATOM 700 C C . PRO A 1 83 ? 6.021 -2.172 -22.007 1.00 89.12 83 PRO A C 1
ATOM 702 O O . PRO A 1 83 ? 6.621 -2.596 -21.026 1.00 89.12 83 PRO A O 1
ATOM 705 N N . LYS A 1 84 ? 6.675 -1.883 -23.139 1.00 89.94 84 LYS A N 1
ATOM 706 C CA . LYS A 1 84 ? 8.135 -2.073 -23.292 1.00 89.94 84 LYS A CA 1
ATOM 707 C C . LYS A 1 84 ? 8.977 -1.190 -22.364 1.00 89.94 84 LYS A C 1
ATOM 709 O O . LYS A 1 84 ? 10.134 -1.495 -22.112 1.00 89.94 84 LYS A O 1
ATOM 714 N N . TRP A 1 85 ? 8.441 -0.055 -21.910 1.00 89.88 85 TRP A N 1
ATOM 715 C CA . TRP A 1 85 ? 9.155 0.793 -20.952 1.00 89.88 85 TRP A CA 1
ATOM 716 C C . TRP A 1 85 ? 9.221 0.134 -19.572 1.00 89.88 85 TRP A C 1
ATOM 718 O O . TRP A 1 85 ? 10.188 0.353 -18.854 1.00 89.88 85 TRP A O 1
ATOM 728 N N . PHE A 1 86 ? 8.226 -0.691 -19.234 1.00 90.50 86 PHE A N 1
ATOM 729 C CA . PHE A 1 86 ? 8.141 -1.361 -17.946 1.00 90.50 86 PHE A CA 1
ATOM 730 C C . PHE A 1 86 ? 9.262 -2.390 -17.785 1.00 90.50 86 PHE A C 1
ATOM 732 O O . PHE A 1 86 ? 9.991 -2.331 -16.806 1.00 90.50 86 PHE A O 1
ATOM 739 N N . THR A 1 87 ? 9.472 -3.259 -18.784 1.00 89.31 87 THR A N 1
ATOM 740 C CA . THR A 1 87 ? 10.566 -4.252 -18.757 1.00 89.31 87 THR A CA 1
ATOM 741 C C . THR A 1 87 ? 11.926 -3.591 -18.575 1.00 89.31 87 THR A C 1
ATOM 743 O O . THR A 1 87 ? 12.685 -3.974 -17.694 1.00 89.31 87 THR A O 1
ATOM 746 N N . LYS A 1 88 ? 12.193 -2.534 -19.351 1.00 89.25 88 LYS A N 1
ATOM 747 C CA . LYS A 1 88 ? 13.449 -1.782 -19.272 1.00 89.25 88 LYS A CA 1
ATOM 748 C C . LYS A 1 88 ? 13.662 -1.147 -17.906 1.00 89.25 88 LYS A C 1
ATOM 750 O O . LYS A 1 88 ? 14.782 -1.091 -17.423 1.00 89.25 88 LYS A O 1
ATOM 755 N N . LEU A 1 89 ? 12.599 -0.624 -17.305 1.00 89.00 89 LEU A N 1
ATOM 756 C CA . LEU A 1 89 ? 12.692 0.024 -16.006 1.00 89.00 89 LEU A CA 1
ATOM 757 C C . LEU A 1 89 ? 12.927 -1.002 -14.889 1.00 89.00 89 LEU A C 1
ATOM 759 O O . LEU A 1 89 ? 13.762 -0.768 -14.025 1.00 89.00 89 LEU A O 1
ATOM 763 N N . VAL A 1 90 ? 12.270 -2.161 -14.958 1.00 89.06 90 VAL A N 1
ATOM 764 C CA . VAL A 1 90 ? 12.498 -3.288 -14.041 1.00 89.06 90 VAL A CA 1
ATOM 765 C C . VAL A 1 90 ? 13.934 -3.810 -14.129 1.00 89.06 90 VAL A C 1
ATOM 767 O O . VAL A 1 90 ? 14.563 -4.025 -13.098 1.00 89.06 90 VAL A O 1
ATOM 770 N N . GLU A 1 91 ? 14.484 -3.960 -15.336 1.00 88.06 91 GLU A N 1
ATOM 771 C CA . GLU A 1 91 ? 15.894 -4.333 -15.532 1.00 88.06 91 GLU A CA 1
ATOM 772 C C . GLU A 1 91 ? 16.845 -3.329 -14.864 1.00 88.06 91 GLU A C 1
ATOM 774 O O . GLU A 1 91 ? 17.781 -3.733 -14.178 1.00 88.06 91 GLU A O 1
ATOM 779 N N . GLN A 1 92 ? 16.571 -2.028 -15.001 1.00 87.25 92 GLN A N 1
ATOM 780 C CA . GLN A 1 92 ? 17.386 -0.972 -14.393 1.00 87.25 92 GLN A CA 1
ATOM 781 C C . GLN A 1 92 ? 17.267 -0.919 -12.864 1.00 87.25 92 GLN A C 1
ATOM 783 O O . GLN A 1 92 ? 18.260 -0.653 -12.185 1.00 87.25 92 GLN A O 1
ATOM 788 N N . ILE A 1 93 ? 16.078 -1.195 -12.313 1.00 86.25 93 ILE A N 1
ATOM 789 C CA . ILE A 1 93 ? 15.888 -1.359 -10.863 1.00 86.25 93 ILE A CA 1
ATOM 790 C C . ILE A 1 93 ? 16.752 -2.520 -10.365 1.00 86.25 93 ILE A C 1
ATOM 792 O O . ILE A 1 93 ? 17.523 -2.340 -9.426 1.00 86.25 93 ILE A O 1
ATOM 796 N N . ARG A 1 94 ? 16.684 -3.682 -11.031 1.00 84.00 94 ARG A N 1
ATOM 797 C CA . ARG A 1 94 ? 17.453 -4.877 -10.644 1.00 84.00 94 ARG A CA 1
ATOM 798 C C . ARG A 1 94 ? 18.961 -4.672 -10.731 1.00 84.00 94 ARG A C 1
ATOM 800 O O . ARG A 1 94 ? 19.686 -5.202 -9.901 1.00 84.00 94 ARG A O 1
ATOM 807 N N . SER A 1 95 ? 19.441 -3.902 -11.707 1.00 83.19 95 SER A N 1
ATOM 808 C CA . SER A 1 95 ? 20.879 -3.652 -11.859 1.00 83.19 95 SER A CA 1
ATOM 809 C C . SER A 1 95 ? 21.467 -2.706 -10.806 1.00 83.19 95 SER A C 1
ATOM 811 O O . SER A 1 95 ? 22.686 -2.635 -10.675 1.00 83.19 95 SER A O 1
ATOM 813 N N . LYS A 1 96 ? 20.64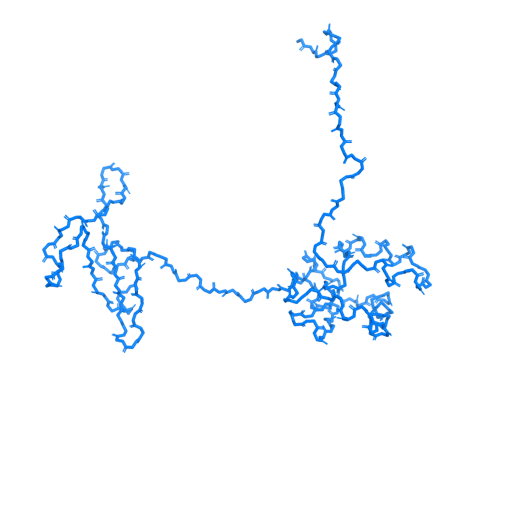2 -1.944 -10.074 1.00 79.81 96 LYS A N 1
ATOM 814 C CA . LYS A 1 96 ? 21.114 -0.944 -9.106 1.00 79.81 96 LYS A CA 1
ATOM 815 C C . LYS A 1 96 ? 20.989 -1.452 -7.667 1.00 79.81 96 LYS A C 1
ATOM 817 O O . LYS A 1 96 ? 20.036 -1.121 -6.970 1.00 79.81 96 LYS A O 1
ATOM 822 N N . GLU A 1 97 ? 22.019 -2.139 -7.174 1.00 63.69 97 GLU A N 1
ATOM 823 C CA . GLU A 1 97 ? 22.097 -2.620 -5.777 1.00 63.69 97 GLU A CA 1
ATOM 824 C C . GLU A 1 97 ? 21.891 -1.508 -4.731 1.00 63.69 97 GLU A C 1
ATOM 826 O O . GLU A 1 97 ? 21.241 -1.710 -3.711 1.00 63.69 97 GLU A O 1
ATOM 831 N N . ARG A 1 98 ? 22.376 -0.286 -5.000 1.00 62.06 98 ARG A N 1
ATOM 832 C CA . ARG A 1 98 ? 22.214 0.863 -4.084 1.00 62.06 98 ARG A CA 1
ATOM 833 C C . ARG A 1 98 ? 20.757 1.252 -3.837 1.00 62.06 98 ARG A C 1
ATOM 835 O O . ARG A 1 98 ? 20.457 1.823 -2.796 1.00 62.06 98 ARG A O 1
ATOM 842 N N . VAL A 1 99 ? 19.877 0.991 -4.801 1.00 66.06 99 VAL A N 1
ATOM 843 C CA . VAL A 1 99 ? 18.447 1.282 -4.673 1.00 66.06 99 VAL A CA 1
ATOM 844 C C . VAL A 1 99 ? 17.806 0.312 -3.689 1.00 66.06 99 VAL A C 1
ATOM 846 O O . VAL A 1 99 ? 17.038 0.758 -2.846 1.00 66.06 99 VAL A O 1
ATOM 849 N N . ALA A 1 100 ? 18.167 -0.973 -3.756 1.00 62.91 100 ALA A N 1
ATOM 850 C CA . ALA A 1 100 ? 17.630 -2.008 -2.875 1.00 62.91 100 ALA A CA 1
ATOM 851 C C . ALA A 1 100 ? 17.910 -1.711 -1.391 1.00 62.91 100 ALA A C 1
ATOM 853 O O . ALA A 1 100 ? 17.037 -1.896 -0.549 1.00 62.91 100 ALA A O 1
ATOM 854 N N . ASN A 1 101 ? 19.083 -1.149 -1.080 1.00 67.00 101 ASN A N 1
ATOM 855 C CA . ASN A 1 101 ? 19.476 -0.827 0.297 1.00 67.00 101 ASN A CA 1
ATOM 856 C C . ASN A 1 101 ? 18.711 0.355 0.924 1.00 67.00 101 ASN A C 1
ATOM 858 O O . ASN A 1 101 ? 18.761 0.523 2.139 1.00 67.00 101 ASN A O 1
ATOM 862 N N . ASN A 1 102 ? 18.023 1.174 0.122 1.00 73.69 102 ASN A N 1
ATOM 863 C CA . ASN A 1 102 ? 17.310 2.367 0.593 1.00 73.69 102 ASN A CA 1
ATOM 864 C C . ASN A 1 102 ? 15.783 2.188 0.634 1.00 73.69 102 ASN A C 1
ATOM 866 O O . ASN A 1 102 ? 15.070 3.145 0.942 1.00 73.69 102 ASN A O 1
ATOM 870 N N . LEU A 1 103 ? 15.270 0.994 0.318 1.00 81.75 103 LEU A N 1
ATOM 871 C CA . LEU A 1 103 ? 13.830 0.752 0.265 1.00 81.75 103 LEU A CA 1
ATOM 872 C C . LEU A 1 103 ? 13.211 0.737 1.667 1.00 81.75 103 LEU A C 1
ATOM 874 O O . LEU A 1 103 ? 13.711 0.106 2.602 1.00 81.75 103 LEU A O 1
ATOM 878 N N . ILE A 1 104 ? 12.073 1.416 1.805 1.00 82.81 104 ILE A N 1
ATOM 879 C CA . ILE A 1 104 ? 11.309 1.430 3.056 1.00 82.81 104 ILE A CA 1
ATOM 880 C C . ILE A 1 104 ? 10.613 0.080 3.234 1.00 82.81 104 ILE A C 1
ATOM 882 O O . ILE A 1 104 ? 9.822 -0.328 2.383 1.00 82.81 104 ILE A O 1
ATOM 886 N N . THR A 1 105 ? 10.867 -0.583 4.365 1.00 80.31 105 THR A N 1
ATOM 887 C CA . THR A 1 105 ? 10.301 -1.903 4.682 1.00 80.31 105 THR A CA 1
ATOM 888 C C . THR A 1 105 ? 9.493 -1.837 5.991 1.00 80.31 105 THR A C 1
ATOM 890 O O . THR A 1 105 ? 10.021 -1.341 6.989 1.00 80.31 105 THR A O 1
ATOM 893 N N . PRO A 1 106 ? 8.228 -2.311 6.033 1.00 82.19 106 PRO A N 1
ATOM 894 C CA . PRO A 1 106 ? 7.467 -2.900 4.927 1.00 82.19 106 PRO A CA 1
ATOM 895 C C . PRO A 1 106 ? 7.053 -1.853 3.886 1.00 82.19 106 PRO A C 1
ATOM 897 O O . PRO A 1 106 ? 6.873 -0.675 4.215 1.00 82.19 106 PRO A O 1
ATOM 900 N N . ASN A 1 107 ? 6.873 -2.300 2.643 1.00 85.12 107 ASN A N 1
ATOM 901 C CA . ASN A 1 107 ? 6.467 -1.454 1.527 1.00 85.12 107 ASN A CA 1
ATOM 902 C C . ASN A 1 107 ? 5.173 -0.684 1.869 1.00 85.12 107 ASN A C 1
ATOM 904 O O . ASN A 1 107 ? 4.137 -1.303 2.139 1.00 85.12 107 ASN A O 1
ATOM 908 N N . PRO A 1 108 ? 5.188 0.661 1.847 1.00 83.75 108 PRO A N 1
ATOM 909 C CA . PRO A 1 108 ? 4.029 1.463 2.228 1.00 83.75 108 PRO A CA 1
ATOM 910 C C . PRO A 1 108 ? 2.857 1.374 1.235 1.00 83.75 108 PRO A C 1
ATOM 912 O O . PRO A 1 108 ? 1.743 1.748 1.601 1.00 83.75 108 PRO A O 1
ATOM 915 N N . TYR A 1 109 ? 3.086 0.886 0.011 1.00 85.25 109 TYR A N 1
ATOM 916 C CA . TYR A 1 109 ? 2.069 0.749 -1.041 1.00 85.25 109 TYR A CA 1
ATOM 917 C C . TYR A 1 109 ? 1.492 -0.657 -1.154 1.00 85.25 109 TYR A C 1
ATOM 919 O O . TYR A 1 109 ? 0.457 -0.827 -1.800 1.00 85.25 109 TYR A O 1
ATOM 927 N N . ALA A 1 110 ? 2.138 -1.647 -0.537 1.00 83.62 110 ALA A N 1
ATOM 928 C CA . ALA A 1 110 ? 1.624 -3.002 -0.523 1.00 83.62 110 ALA A CA 1
ATOM 929 C C . ALA A 1 110 ? 0.313 -3.060 0.274 1.00 83.62 110 ALA A C 1
ATOM 931 O O . ALA A 1 110 ? 0.150 -2.406 1.312 1.00 83.62 110 ALA A O 1
ATOM 932 N N . ILE A 1 111 ? -0.638 -3.856 -0.219 1.00 75.75 111 ILE A N 1
ATOM 933 C CA . ILE A 1 111 ? -1.867 -4.136 0.521 1.00 75.75 111 ILE A CA 1
ATOM 934 C C . ILE A 1 111 ? -1.473 -4.872 1.791 1.00 75.75 111 ILE A C 1
ATOM 936 O O . ILE A 1 111 ? -1.053 -6.021 1.748 1.00 75.75 111 ILE A O 1
ATOM 940 N N . ARG A 1 112 ? -1.654 -4.206 2.929 1.00 68.12 112 ARG A N 1
ATOM 941 C CA . ARG A 1 112 ? -1.567 -4.869 4.224 1.00 68.12 112 ARG A CA 1
ATOM 942 C C . ARG A 1 112 ? -2.728 -5.837 4.336 1.00 68.12 112 ARG A C 1
ATOM 944 O O . ARG A 1 112 ? -3.860 -5.474 3.998 1.00 68.12 112 ARG A O 1
ATOM 951 N N . GLU A 1 113 ? -2.451 -7.032 4.845 1.00 65.69 113 GLU A N 1
ATOM 952 C CA . GLU A 1 113 ? -3.493 -7.995 5.176 1.00 65.69 113 GLU A CA 1
ATOM 953 C C . GLU A 1 113 ? -4.631 -7.298 5.920 1.00 65.69 113 GLU A C 1
ATOM 955 O O . GLU A 1 113 ? -4.414 -6.506 6.850 1.00 65.69 113 GLU A O 1
ATOM 960 N N . TRP A 1 114 ? -5.859 -7.581 5.488 1.00 56.09 114 TRP A N 1
ATOM 961 C CA . TRP A 1 114 ? -7.050 -7.075 6.144 1.00 56.09 114 TRP A CA 1
ATOM 962 C C . TRP A 1 114 ? -7.122 -7.722 7.526 1.00 56.09 114 TRP A C 1
ATOM 964 O O . TRP A 1 114 ? -7.679 -8.805 7.704 1.00 56.09 114 TRP A O 1
ATOM 974 N N . LYS A 1 115 ? -6.501 -7.085 8.523 1.00 61.50 115 LYS A N 1
ATOM 975 C CA . LYS A 1 115 ? -6.611 -7.525 9.910 1.00 61.50 115 LYS A CA 1
ATOM 976 C C . LYS A 1 115 ? -8.079 -7.411 10.266 1.00 61.50 115 LYS A C 1
ATOM 978 O O . LYS A 1 115 ? -8.596 -6.297 10.360 1.00 61.50 115 LYS A O 1
ATOM 983 N N . LYS A 1 116 ? -8.748 -8.557 10.422 1.00 56.78 116 LYS A N 1
ATOM 984 C CA . LYS A 1 116 ? -10.134 -8.627 10.880 1.00 56.78 116 LYS A CA 1
ATOM 985 C C . LYS A 1 116 ? -10.197 -7.840 12.182 1.00 56.78 116 LYS A C 1
ATOM 987 O O . LYS A 1 116 ? -9.703 -8.291 13.212 1.00 56.78 116 LYS A O 1
ATOM 992 N N . VAL A 1 117 ? -10.725 -6.622 12.117 1.00 63.06 117 VAL A N 1
ATOM 993 C CA . VAL A 1 117 ? -10.946 -5.824 13.314 1.00 63.06 117 VAL A CA 1
ATOM 994 C C . VAL A 1 117 ? -12.052 -6.558 14.041 1.00 63.06 117 VAL A C 1
ATOM 996 O O . VAL A 1 117 ? -13.200 -6.525 13.606 1.00 63.06 117 VAL A O 1
ATOM 999 N N . GLU A 1 118 ? -11.693 -7.296 15.088 1.00 68.44 118 GLU A N 1
ATOM 1000 C CA . GLU A 1 118 ? -12.675 -7.943 15.945 1.00 68.44 118 GLU A CA 1
ATOM 1001 C C . GLU A 1 118 ? -13.681 -6.873 16.370 1.00 68.44 118 GLU A C 1
ATOM 1003 O O . GLU A 1 118 ? -13.312 -5.851 16.966 1.00 68.44 118 GLU A O 1
ATOM 1008 N N . SER A 1 119 ? -14.944 -7.062 15.978 1.00 70.31 119 SER A N 1
ATOM 1009 C CA . SER A 1 119 ? -15.992 -6.097 16.274 1.00 70.31 119 SER A CA 1
ATOM 1010 C C . SER A 1 119 ? -16.016 -5.868 17.776 1.00 70.31 119 SER A C 1
ATOM 1012 O O . SER A 1 119 ? -16.213 -6.782 18.571 1.00 70.31 119 SER A O 1
ATOM 1014 N N . LYS A 1 120 ? -15.814 -4.612 18.181 1.00 84.06 120 LYS A N 1
ATOM 1015 C CA . LYS A 1 120 ? -15.825 -4.228 19.599 1.00 84.06 120 LYS A CA 1
ATOM 1016 C C . LYS A 1 120 ? -17.218 -4.345 20.217 1.00 84.06 120 LYS A C 1
ATOM 1018 O O . LYS A 1 120 ? -17.352 -4.099 21.409 1.00 84.06 120 LYS A O 1
ATOM 1023 N N . TRP A 1 121 ? -18.235 -4.676 19.429 1.00 85.81 121 TRP A N 1
ATOM 1024 C CA . TRP A 1 121 ? -19.626 -4.807 19.827 1.00 85.81 121 TRP A CA 1
ATOM 1025 C C . TRP A 1 121 ? -20.177 -6.139 19.337 1.00 85.81 121 TRP A C 1
ATOM 1027 O O . TRP A 1 121 ? -19.861 -6.558 18.226 1.00 85.81 121 TRP A O 1
ATOM 1037 N N . ALA A 1 122 ? -20.996 -6.760 20.172 1.00 84.12 122 ALA A N 1
ATOM 1038 C CA . ALA A 1 122 ? -21.743 -7.967 19.872 1.00 84.12 122 ALA A CA 1
ATOM 1039 C C . ALA A 1 122 ? -23.176 -7.814 20.398 1.00 84.12 122 ALA A C 1
ATOM 1041 O O . ALA A 1 122 ? -23.427 -7.046 21.337 1.00 84.12 122 ALA A O 1
ATOM 1042 N N . MET A 1 123 ? -24.096 -8.540 19.781 1.00 83.50 123 MET A N 1
ATOM 1043 C CA . MET A 1 123 ? -25.486 -8.666 20.195 1.00 83.50 123 MET A CA 1
ATOM 1044 C C . MET A 1 123 ? -25.750 -10.157 20.376 1.00 83.50 123 MET A C 1
ATOM 1046 O O . MET A 1 123 ? -25.346 -10.947 19.539 1.00 83.50 123 MET A O 1
ATOM 1050 N N . ASP A 1 124 ? -26.355 -10.536 21.491 1.00 78.25 124 ASP A N 1
ATOM 1051 C CA . ASP A 1 124 ? -26.794 -11.918 21.718 1.00 78.25 124 ASP A CA 1
ATOM 1052 C C . ASP A 1 124 ? -28.140 -12.172 21.014 1.00 78.25 124 ASP A C 1
ATOM 1054 O O . ASP A 1 124 ? -28.870 -11.225 20.723 1.00 78.25 124 ASP A O 1
ATOM 1058 N N . PHE A 1 125 ? -28.523 -13.435 20.833 1.00 78.50 125 PHE A N 1
ATOM 1059 C CA . PHE A 1 125 ? -29.843 -13.852 20.335 1.00 78.50 125 PHE A CA 1
ATOM 1060 C C . PHE A 1 125 ? -31.019 -13.348 21.191 1.00 78.50 125 PHE A C 1
ATOM 1062 O O . PHE A 1 125 ? -32.156 -13.328 20.734 1.00 78.50 125 PHE A O 1
ATOM 1069 N N . GLU A 1 126 ? -30.755 -12.935 22.431 1.00 78.44 126 GLU A N 1
ATOM 1070 C CA . GLU A 1 126 ? -31.720 -12.282 23.326 1.00 78.44 126 GLU A CA 1
ATOM 1071 C C . GLU A 1 126 ? -31.774 -10.745 23.147 1.00 78.44 126 GLU A C 1
ATOM 1073 O O . GLU A 1 126 ? -32.167 -10.032 24.073 1.00 78.44 126 GLU A O 1
ATOM 1078 N N . ASP A 1 127 ? -31.296 -10.213 22.015 1.00 76.88 127 ASP A N 1
ATOM 1079 C CA . ASP A 1 127 ? -31.176 -8.775 21.717 1.00 76.88 127 ASP A CA 1
ATOM 1080 C C . ASP A 1 127 ? -30.397 -7.985 22.790 1.00 76.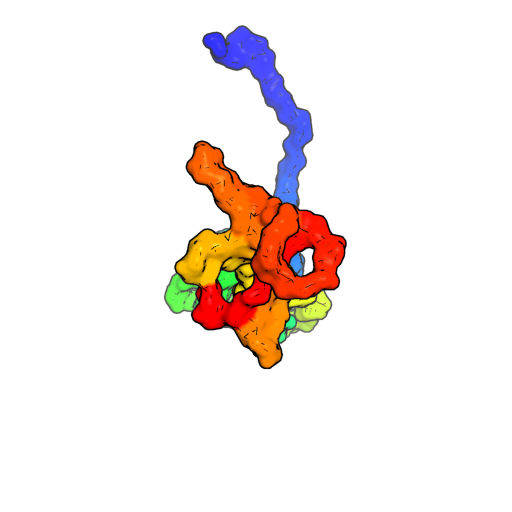88 127 ASP A C 1
ATOM 1082 O O . ASP A 1 127 ? -30.596 -6.787 23.028 1.00 76.88 127 ASP A O 1
ATOM 1086 N N . GLN A 1 128 ? -29.465 -8.652 23.478 1.00 80.19 128 GLN A N 1
ATOM 1087 C CA . GLN A 1 128 ? -28.646 -8.018 24.507 1.00 80.19 128 GLN A CA 1
ATOM 1088 C C . GLN A 1 128 ? -27.368 -7.439 23.909 1.00 80.19 128 GLN A C 1
ATOM 1090 O O . GLN A 1 128 ? -26.479 -8.158 23.457 1.00 80.19 128 GLN A O 1
ATOM 1095 N N . PHE A 1 129 ? -27.240 -6.116 23.981 1.00 84.75 129 PHE A N 1
ATOM 1096 C CA . PHE A 1 129 ? -26.080 -5.392 23.473 1.00 84.75 129 PHE A CA 1
ATOM 1097 C C . PHE A 1 129 ? -24.890 -5.466 24.432 1.00 84.75 129 PHE A C 1
ATOM 1099 O O . PHE A 1 129 ? -24.995 -5.164 25.629 1.00 84.75 129 PHE A O 1
ATOM 1106 N N . GLY A 1 130 ? -23.721 -5.780 23.883 1.00 85.94 130 GLY A N 1
ATOM 1107 C CA . GLY A 1 130 ? -22.486 -5.903 24.638 1.00 85.94 130 GLY A CA 1
ATOM 1108 C C . GLY A 1 130 ? -21.285 -5.309 23.917 1.00 85.94 130 GLY A C 1
ATOM 1109 O O . GLY A 1 130 ? -21.093 -5.515 22.724 1.00 85.94 130 GLY A O 1
ATOM 1110 N N . LYS A 1 131 ? -20.425 -4.601 24.651 1.00 86.56 131 LYS A N 1
ATOM 1111 C CA . LYS A 1 131 ? -19.095 -4.229 24.158 1.00 86.56 131 LYS A CA 1
ATOM 1112 C C . LYS A 1 131 ? -18.107 -5.340 24.500 1.00 86.56 131 LYS A C 1
ATOM 1114 O O . LYS A 1 131 ? -17.923 -5.635 25.681 1.00 86.56 131 LYS A O 1
ATOM 1119 N N . VAL A 1 132 ? -17.448 -5.917 23.501 1.00 86.38 132 VAL A N 1
ATOM 1120 C CA . VAL A 1 132 ? -16.467 -6.988 23.688 1.00 86.38 132 VAL A CA 1
ATOM 1121 C C . VAL A 1 132 ? -15.253 -6.471 24.452 1.00 86.38 132 VAL A C 1
ATOM 1123 O O . VAL A 1 132 ? -14.674 -5.433 24.117 1.00 86.38 132 VAL A O 1
ATOM 1126 N N . LYS A 1 133 ? -14.892 -7.181 25.523 1.00 84.31 133 LYS A N 1
ATOM 1127 C CA . LYS A 1 133 ? -13.738 -6.859 26.374 1.00 84.31 133 LYS A CA 1
ATOM 1128 C C . LYS A 1 133 ? -12.653 -7.909 26.304 1.00 84.31 133 LYS A C 1
ATOM 1130 O O . LYS A 1 133 ? -11.480 -7.553 26.353 1.00 84.31 133 LYS A O 1
ATOM 1135 N N . LYS A 1 134 ? -13.045 -9.178 26.218 1.00 81.44 134 LYS A N 1
ATOM 1136 C CA . LYS A 1 134 ? -12.110 -10.295 26.180 1.00 81.44 134 LYS A CA 1
ATOM 1137 C C . LYS A 1 134 ? -12.707 -11.442 25.380 1.00 81.44 134 LYS A C 1
ATOM 1139 O O . LYS A 1 134 ? -13.790 -11.912 25.718 1.00 81.44 134 LYS A O 1
ATOM 1144 N N . TRP A 1 135 ? -11.971 -11.898 24.375 1.00 79.00 135 TRP A N 1
ATOM 1145 C CA . TRP A 1 135 ? -12.196 -13.187 23.733 1.00 79.00 135 TRP A CA 1
ATOM 1146 C C . TRP A 1 135 ? -11.405 -14.250 24.481 1.00 79.00 135 TRP A C 1
ATOM 1148 O O . TRP A 1 135 ? -10.228 -14.053 24.790 1.00 79.00 135 TRP A O 1
ATOM 1158 N N . ASN A 1 136 ? -12.051 -15.361 24.812 1.00 80.12 136 ASN A N 1
ATOM 1159 C CA . ASN A 1 136 ? -11.383 -16.529 25.353 1.00 80.12 136 ASN A CA 1
ATOM 1160 C C . ASN A 1 136 ? -11.628 -17.718 24.423 1.00 80.12 136 ASN A C 1
ATOM 1162 O O . ASN A 1 136 ? -12.592 -18.467 24.582 1.00 80.12 136 ASN A O 1
ATOM 1166 N N . ASN A 1 137 ? -10.732 -17.871 23.446 1.00 76.19 137 ASN A N 1
ATOM 1167 C CA . ASN A 1 137 ? -10.823 -18.915 22.425 1.00 76.19 137 ASN A CA 1
ATOM 1168 C C . ASN A 1 137 ? -10.695 -20.324 23.025 1.00 76.19 137 ASN A C 1
ATOM 1170 O O . ASN A 1 137 ? -11.305 -21.254 22.516 1.00 76.19 137 ASN A O 1
ATOM 1174 N N . LEU A 1 138 ? -9.967 -20.476 24.140 1.00 77.38 138 LEU A N 1
ATOM 1175 C CA . LEU A 1 138 ? -9.784 -21.765 24.821 1.00 77.38 138 LEU A CA 1
ATOM 1176 C C . LEU A 1 138 ? -11.093 -22.304 25.401 1.00 77.38 138 LEU A C 1
ATOM 1178 O O . LEU A 1 138 ? -11.348 -23.501 25.363 1.00 77.38 138 LEU A O 1
ATOM 1182 N N . THR A 1 139 ? -11.925 -21.416 25.942 1.00 77.69 139 THR A N 1
ATOM 1183 C CA . THR A 1 139 ? -13.217 -21.781 26.535 1.00 77.69 139 THR A CA 1
ATOM 1184 C C . THR A 1 139 ? -14.390 -21.499 25.601 1.00 77.69 139 THR A C 1
ATOM 1186 O O . THR A 1 139 ? -15.529 -21.623 26.035 1.00 77.69 139 THR A O 1
ATOM 1189 N N . ASN A 1 140 ? -14.123 -21.065 24.364 1.00 82.69 140 ASN A N 1
ATOM 1190 C CA . ASN A 1 140 ? -15.107 -20.609 23.380 1.00 82.69 140 ASN A CA 1
ATOM 1191 C C . ASN A 1 140 ? -16.116 -19.577 23.929 1.00 82.69 140 ASN A C 1
ATOM 1193 O O . ASN A 1 140 ? -17.287 -19.569 23.549 1.00 82.69 140 ASN A O 1
ATOM 1197 N N . LYS A 1 141 ? -15.662 -18.708 24.842 1.00 82.94 141 LYS A N 1
ATOM 1198 C CA . LYS A 1 141 ? -16.496 -17.708 25.525 1.00 82.94 141 LYS A CA 1
ATOM 1199 C C . LYS A 1 141 ? -15.983 -16.303 25.273 1.00 82.94 141 LYS A C 1
ATOM 1201 O O . LYS A 1 141 ? -14.777 -16.067 25.197 1.00 82.94 141 LYS A O 1
ATOM 1206 N N . VAL A 1 142 ? -16.903 -15.354 25.221 1.00 83.75 142 VAL A N 1
ATOM 1207 C CA . VAL A 1 142 ? -16.617 -13.928 25.160 1.00 83.75 142 VAL A CA 1
ATOM 1208 C C . VAL A 1 142 ? -17.147 -13.238 26.410 1.00 83.75 142 VAL A C 1
ATOM 1210 O O . VAL A 1 142 ? -18.259 -13.505 26.865 1.00 83.75 142 VAL A O 1
ATOM 1213 N N . SER A 1 143 ? -16.353 -12.314 26.945 1.00 83.25 143 SER A N 1
ATOM 1214 C CA . SER A 1 143 ? -16.778 -11.398 27.999 1.00 83.25 143 SER A CA 1
ATOM 1215 C C . SER A 1 143 ? -17.224 -10.075 27.381 1.00 83.25 143 SER A C 1
ATOM 1217 O O . SER A 1 143 ? -16.442 -9.372 26.723 1.00 83.25 143 SER A O 1
ATOM 1219 N N . LEU A 1 144 ? -18.490 -9.734 27.608 1.00 84.88 144 LEU A N 1
ATOM 1220 C CA . LEU A 1 144 ? -19.144 -8.528 27.118 1.00 84.88 144 LEU A CA 1
ATOM 1221 C C . LEU A 1 144 ? -19.467 -7.593 28.282 1.00 84.88 144 LEU A C 1
ATOM 1223 O O . LEU A 1 144 ? -20.066 -7.999 29.273 1.00 84.88 144 LEU A O 1
ATOM 1227 N N . GLN A 1 145 ? -19.140 -6.310 28.145 1.00 85.38 145 GLN A N 1
ATOM 1228 C CA . GLN A 1 145 ? -19.713 -5.268 28.995 1.00 85.38 145 GLN A CA 1
ATOM 1229 C C . GLN A 1 145 ? -21.129 -4.962 28.503 1.00 85.38 145 GLN A C 1
ATOM 1231 O O . GLN A 1 145 ? -21.288 -4.513 27.369 1.00 85.38 145 GLN A O 1
ATOM 1236 N N . ARG A 1 146 ? -22.142 -5.157 29.346 1.00 84.00 146 ARG A N 1
ATOM 1237 C CA . ARG A 1 146 ? -23.550 -5.027 28.951 1.00 84.00 146 ARG A CA 1
ATOM 1238 C C . ARG A 1 146 ? -23.994 -3.569 28.820 1.00 84.00 146 ARG A C 1
ATOM 1240 O O . ARG A 1 146 ? -23.704 -2.735 29.687 1.00 84.00 146 ARG A O 1
ATOM 1247 N N . PHE A 1 147 ? -24.776 -3.290 27.783 1.00 85.56 147 PHE A N 1
ATOM 1248 C CA . PHE A 1 147 ? -25.478 -2.028 27.568 1.00 85.56 147 PHE A CA 1
ATOM 1249 C C . PHE A 1 147 ? -26.993 -2.262 27.531 1.00 85.56 147 PHE A C 1
ATOM 1251 O O . PHE A 1 147 ? -27.465 -3.318 27.118 1.00 85.56 147 PHE A O 1
ATOM 1258 N N . LYS A 1 148 ? -27.755 -1.278 28.007 1.00 84.19 148 LYS A N 1
ATOM 1259 C CA . LYS A 1 148 ? -29.214 -1.219 27.904 1.00 84.19 148 LYS A CA 1
ATOM 1260 C C . LYS A 1 148 ? -29.585 -0.156 26.884 1.00 84.19 148 LYS A C 1
ATOM 1262 O O . LYS A 1 148 ? -29.039 0.949 26.930 1.00 84.19 148 LYS A O 1
ATOM 1267 N N . GLN A 1 149 ? -30.512 -0.477 25.996 1.00 82.75 149 GLN A N 1
ATOM 1268 C CA . GLN A 1 149 ? -31.099 0.504 25.099 1.00 82.75 149 GLN A CA 1
ATOM 1269 C C . GLN A 1 149 ? -32.197 1.270 25.835 1.00 82.75 149 GLN A C 1
ATOM 1271 O O . GLN A 1 149 ? -33.052 0.676 26.488 1.00 82.75 149 GLN A O 1
ATOM 1276 N N . ASN A 1 150 ? -32.156 2.595 25.760 1.00 79.94 150 ASN A N 1
ATOM 1277 C CA . ASN A 1 150 ? -33.290 3.425 26.129 1.00 79.94 150 ASN A CA 1
ATOM 1278 C C . ASN A 1 150 ? -34.261 3.448 24.936 1.00 79.94 150 ASN A C 1
ATOM 1280 O O . ASN A 1 150 ? -33.892 3.939 23.870 1.00 79.94 150 ASN A O 1
ATOM 1284 N N . MET A 1 151 ? -35.474 2.921 25.122 1.00 78.62 151 MET A N 1
ATOM 1285 C CA . MET A 1 151 ? -36.482 2.780 24.061 1.00 78.62 151 MET A CA 1
ATOM 1286 C C . MET A 1 151 ? -36.974 4.125 23.509 1.00 78.62 151 MET A C 1
ATOM 1288 O O . MET A 1 151 ? -37.308 4.212 22.335 1.00 78.62 151 MET A O 1
ATOM 1292 N N . GLU A 1 152 ? -36.965 5.188 24.315 1.00 77.56 152 GLU A N 1
ATOM 1293 C CA . GLU A 1 152 ? -37.461 6.511 23.908 1.00 77.56 152 GLU A CA 1
ATOM 1294 C C . GLU A 1 152 ? -36.431 7.302 23.093 1.00 77.56 152 GLU A C 1
ATOM 1296 O O . GLU A 1 152 ? -36.781 8.084 22.216 1.00 77.56 152 GLU A O 1
ATOM 1301 N N . SER A 1 153 ? -35.139 7.108 23.375 1.00 81.06 153 SER A N 1
ATOM 1302 C CA . SER A 1 153 ? -34.052 7.851 22.714 1.00 81.06 153 SER A CA 1
ATOM 1303 C C . SER A 1 153 ? -33.223 7.015 21.740 1.00 81.06 153 SER A C 1
ATOM 1305 O O . SER A 1 153 ? -32.336 7.554 21.079 1.00 81.06 153 SER A O 1
ATOM 1307 N N . GLY A 1 154 ? -33.435 5.696 21.703 1.00 79.06 154 GLY A N 1
ATOM 1308 C CA . GLY A 1 154 ? -32.622 4.735 20.954 1.00 79.06 154 GLY A CA 1
ATOM 1309 C C . GLY A 1 154 ? -31.174 4.602 21.447 1.00 79.06 154 GLY A C 1
ATOM 1310 O O . GLY A 1 154 ? -30.389 3.865 20.853 1.00 79.06 154 GLY A O 1
ATOM 1311 N N . LYS A 1 155 ? -30.781 5.306 22.518 1.00 84.31 155 LYS A N 1
ATOM 1312 C CA . LYS A 1 155 ? -29.389 5.372 22.987 1.00 84.31 155 LYS A CA 1
ATOM 1313 C C . LYS A 1 155 ? -29.024 4.172 23.857 1.00 84.31 155 LYS A C 1
ATOM 1315 O O . LYS A 1 155 ? -29.759 3.806 24.772 1.00 84.31 155 LYS A O 1
ATOM 1320 N N . LEU A 1 156 ? -27.833 3.618 23.632 1.00 82.69 156 LEU A N 1
ATOM 1321 C CA . LEU A 1 156 ? -27.242 2.582 24.479 1.00 82.69 156 LEU A CA 1
ATOM 1322 C C . LEU A 1 156 ? -26.541 3.209 25.692 1.00 82.69 156 LEU A C 1
ATOM 1324 O O . LEU A 1 156 ? -25.669 4.066 25.551 1.00 82.69 156 LEU A O 1
ATOM 1328 N N . THR A 1 157 ? -26.875 2.739 26.891 1.00 83.81 157 THR A N 1
ATOM 1329 C CA . THR A 1 157 ? -26.257 3.164 28.155 1.00 83.81 157 THR A CA 1
ATOM 1330 C C . THR A 1 157 ? -25.652 1.964 28.888 1.00 83.81 157 THR A C 1
ATOM 1332 O O . THR A 1 157 ? -26.230 0.879 28.870 1.00 83.81 157 THR A O 1
ATOM 1335 N N . PRO A 1 158 ? -24.471 2.096 29.516 1.00 80.94 158 PRO A N 1
ATOM 1336 C CA . PRO A 1 158 ? -23.828 0.966 30.184 1.00 80.94 158 PRO A CA 1
ATOM 1337 C C . PRO A 1 158 ? -24.664 0.501 31.387 1.00 80.94 158 PRO A C 1
ATOM 1339 O O . PRO A 1 158 ? -25.022 1.328 32.231 1.00 80.94 158 PRO A O 1
ATOM 1342 N N . CYS A 1 159 ? -24.936 -0.809 31.515 1.00 81.00 159 CYS A N 1
ATOM 1343 C CA . CYS A 1 159 ? -25.606 -1.319 32.719 1.00 81.00 159 CYS A CA 1
ATOM 1344 C C . CYS A 1 159 ? -24.669 -1.161 33.923 1.00 81.00 159 CYS A C 1
ATOM 1346 O O . CYS A 1 159 ? -23.560 -1.701 33.938 1.00 81.00 159 CYS A O 1
ATOM 1348 N N . LYS A 1 160 ? -25.137 -0.449 34.950 1.00 69.81 160 LYS A N 1
ATOM 1349 C CA . LYS A 1 160 ? -24.486 -0.321 36.256 1.00 69.81 160 LYS A CA 1
ATOM 1350 C C . LYS A 1 160 ? -25.190 -1.272 37.235 1.00 69.81 160 LYS A C 1
ATOM 1352 O O . LYS A 1 160 ? -26.235 -0.914 37.754 1.00 69.81 160 LYS A O 1
ATOM 1357 N N . GLY A 1 161 ? -24.652 -2.482 37.422 1.00 60.03 161 GLY A N 1
ATOM 1358 C CA . GLY A 1 161 ? -25.139 -3.463 38.411 1.00 60.03 161 GLY A CA 1
ATOM 1359 C C . GLY A 1 161 ? -26.462 -4.157 38.056 1.00 60.03 161 GLY A C 1
ATOM 1360 O O . GLY A 1 161 ? -27.505 -3.812 38.591 1.00 60.03 161 GLY A O 1
ATOM 1361 N N . CYS A 1 162 ? -26.421 -5.149 37.163 1.00 57.38 162 CYS A N 1
ATOM 1362 C CA . CYS A 1 162 ? -27.559 -6.026 36.869 1.00 57.38 162 CYS A CA 1
ATOM 1363 C C . CYS A 1 162 ? -27.415 -7.347 37.676 1.00 57.38 162 CYS A C 1
ATOM 1365 O O . CYS A 1 162 ? -26.297 -7.835 37.816 1.00 57.38 162 CYS A O 1
ATOM 1367 N N . GLU A 1 163 ? -28.517 -7.966 38.127 1.00 53.22 163 GLU A N 1
ATOM 1368 C CA . GLU A 1 163 ? -28.546 -9.226 38.921 1.00 53.22 163 GLU A CA 1
ATOM 1369 C C . GLU A 1 163 ? -27.981 -10.467 38.196 1.00 53.22 163 GLU A C 1
ATOM 1371 O O . GLU A 1 163 ? -27.687 -11.482 38.815 1.00 53.22 163 GLU A O 1
ATOM 1376 N N . ILE A 1 164 ? -27.780 -10.376 36.879 1.00 53.62 164 ILE A N 1
ATOM 1377 C CA . ILE A 1 164 ? -27.293 -11.465 36.012 1.00 53.62 164 ILE A CA 1
ATOM 1378 C C . ILE A 1 164 ? -25.754 -11.592 36.050 1.00 53.62 164 ILE A C 1
ATOM 1380 O O . ILE A 1 164 ? -25.179 -12.475 35.415 1.00 53.62 164 ILE A O 1
ATOM 1384 N N . SER A 1 165 ? -25.047 -10.727 36.788 1.00 51.09 165 SER A N 1
ATOM 1385 C CA . SER A 1 165 ? -23.601 -10.875 36.958 1.00 51.09 165 SER A CA 1
ATOM 1386 C C . SER A 1 165 ? -23.306 -12.137 37.770 1.00 51.09 165 SER A C 1
ATOM 1388 O O . SER A 1 165 ? -23.547 -12.175 38.978 1.00 51.09 165 SER A O 1
ATOM 1390 N N . LEU A 1 166 ? -22.765 -13.159 37.109 1.00 50.12 166 LEU A N 1
ATOM 1391 C CA . LEU A 1 166 ? -22.209 -14.336 37.764 1.00 50.12 166 LEU A CA 1
ATOM 1392 C C . LEU A 1 166 ? -21.136 -13.879 38.766 1.00 50.12 166 LEU A C 1
ATOM 1394 O O . LEU A 1 166 ? -20.052 -13.459 38.384 1.00 50.12 166 LEU A O 1
ATOM 1398 N N . ALA A 1 167 ? -21.506 -13.926 40.044 1.00 47.00 167 ALA A N 1
ATOM 1399 C CA . ALA A 1 167 ? -20.677 -13.858 41.242 1.00 47.00 167 ALA A CA 1
ATOM 1400 C C . ALA A 1 167 ? -19.626 -12.720 41.367 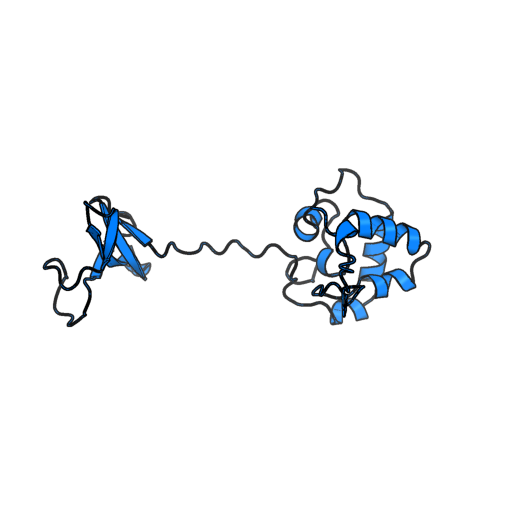1.00 47.00 167 ALA A C 1
ATOM 1402 O O . ALA A 1 167 ? -18.569 -12.700 40.744 1.00 47.00 167 ALA A O 1
ATOM 1403 N N . LYS A 1 168 ? -19.852 -11.864 42.375 1.00 47.75 168 LYS A N 1
ATOM 1404 C CA . LYS A 1 168 ? -18.821 -11.265 43.254 1.00 47.75 168 LYS A CA 1
ATOM 1405 C C . LYS A 1 168 ? -17.661 -10.502 42.594 1.00 47.75 168 LYS A C 1
ATOM 1407 O O . LYS A 1 168 ? -16.515 -10.637 43.017 1.00 47.75 168 LYS A O 1
ATOM 1412 N N . THR A 1 169 ? -17.933 -9.592 41.668 1.00 48.47 169 THR A N 1
ATOM 1413 C CA . THR A 1 169 ? -16.951 -8.551 41.322 1.00 48.47 169 THR A CA 1
ATOM 1414 C C . THR A 1 169 ? -17.534 -7.169 41.603 1.00 48.47 169 THR A C 1
ATOM 1416 O O . THR A 1 169 ? -18.595 -6.809 41.104 1.00 48.47 169 THR A O 1
ATOM 1419 N N . LYS A 1 170 ? -16.859 -6.388 42.462 1.00 54.06 170 LYS A N 1
ATOM 1420 C CA . LYS A 1 170 ? -17.189 -4.986 42.792 1.00 54.06 170 LYS A CA 1
ATOM 1421 C C . LYS A 1 170 ? -16.905 -4.071 41.590 1.00 54.06 170 LYS A C 1
ATOM 1423 O O . LYS A 1 170 ? -16.111 -3.138 41.681 1.00 54.06 170 LYS A O 1
ATOM 1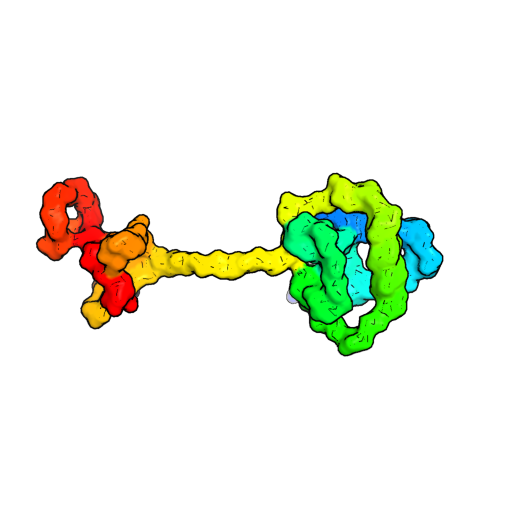428 N N . THR A 1 171 ? -17.474 -4.360 40.427 1.00 58.88 171 THR A N 1
ATOM 1429 C CA . THR A 1 171 ? -17.247 -3.576 39.215 1.00 58.88 171 THR A CA 1
ATOM 1430 C C . THR A 1 171 ? -18.398 -2.611 38.983 1.00 58.88 171 THR A C 1
ATOM 1432 O O . THR A 1 171 ? -19.566 -2.967 39.081 1.00 58.88 171 THR A O 1
ATOM 1435 N N . LYS A 1 172 ? -18.062 -1.370 38.612 1.00 65.31 172 LYS A N 1
ATOM 1436 C CA . LYS A 1 172 ? -19.022 -0.291 38.309 1.00 65.31 172 LYS A CA 1
ATOM 1437 C C . LYS A 1 172 ? -20.029 -0.647 37.199 1.00 65.31 172 LYS A C 1
ATOM 1439 O O . LYS A 1 172 ? -21.060 0.009 37.078 1.00 65.31 172 LYS A O 1
ATOM 1444 N N . TYR A 1 173 ? -19.725 -1.655 36.380 1.00 70.94 173 TYR A N 1
ATOM 1445 C CA . TYR A 1 173 ? -20.510 -2.063 35.218 1.00 70.94 173 TYR A CA 1
ATOM 1446 C C . TYR A 1 173 ? -20.790 -3.565 35.230 1.00 70.94 173 TYR A C 1
ATOM 1448 O O . TYR A 1 173 ? -20.020 -4.340 35.796 1.00 70.94 173 TYR A O 1
ATOM 1456 N N . CYS A 1 174 ? -21.887 -3.953 34.582 1.00 75.94 174 CYS A N 1
ATOM 1457 C CA . CYS A 1 174 ? -22.262 -5.346 34.390 1.00 75.94 174 CYS A CA 1
ATOM 1458 C C . CYS A 1 174 ? -21.454 -5.975 33.253 1.00 75.94 174 CYS A C 1
ATOM 1460 O O . CYS A 1 174 ? -21.359 -5.407 32.159 1.00 75.94 174 CYS A O 1
ATOM 1462 N N . PHE A 1 175 ? -20.955 -7.181 33.503 1.00 77.44 175 PHE A N 1
ATOM 1463 C CA . PHE A 1 175 ? -20.337 -8.036 32.499 1.00 77.44 175 PHE A CA 1
ATOM 1464 C C . PHE A 1 175 ? -21.159 -9.312 32.340 1.00 77.44 175 PHE A C 1
ATOM 1466 O O . PHE A 1 175 ? -21.754 -9.789 33.305 1.00 77.44 175 PHE A O 1
ATOM 1473 N N . MET A 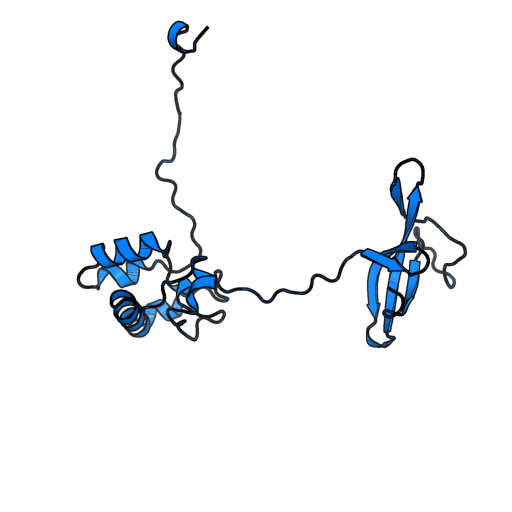1 176 ? -21.212 -9.830 31.120 1.00 79.19 176 MET A N 1
ATOM 1474 C CA . MET A 1 176 ? -21.835 -11.106 30.794 1.00 79.19 176 MET A CA 1
ATOM 1475 C C . MET A 1 176 ? -20.839 -11.961 30.024 1.00 79.19 176 MET A C 1
ATOM 1477 O O . MET A 1 176 ? -20.109 -11.454 29.173 1.00 79.19 176 MET A O 1
ATOM 1481 N N . GLU A 1 177 ? -20.806 -13.247 30.345 1.00 81.81 177 GLU A N 1
ATOM 1482 C CA . GLU A 1 177 ? -20.105 -14.236 29.539 1.00 81.81 177 GLU A CA 1
ATOM 1483 C C . GLU A 1 177 ? -21.112 -14.945 28.639 1.00 81.81 177 GLU A C 1
ATOM 1485 O O . GLU A 1 177 ? -22.200 -15.335 29.084 1.00 81.81 177 GLU A O 1
ATOM 1490 N N . ARG A 1 178 ? -20.754 -15.072 27.364 1.00 79.44 178 ARG A N 1
ATOM 1491 C CA . ARG A 1 178 ? -21.546 -15.757 26.342 1.00 79.44 178 ARG A CA 1
ATOM 1492 C C . ARG A 1 178 ? -20.654 -16.652 25.511 1.00 79.44 178 ARG A C 1
ATOM 1494 O O . ARG A 1 178 ? -19.489 -16.328 25.296 1.00 79.44 178 ARG A O 1
ATOM 1501 N N . ASP A 1 179 ? -21.198 -17.773 25.065 1.00 81.31 179 ASP A N 1
ATOM 1502 C CA . ASP A 1 179 ? -20.502 -18.633 24.115 1.00 81.31 179 ASP A CA 1
ATOM 1503 C C . ASP A 1 179 ? -20.410 -17.914 22.769 1.00 81.31 179 ASP A C 1
ATOM 1505 O O . ASP A 1 179 ? -21.363 -17.259 22.351 1.00 81.31 179 ASP A O 1
ATOM 1509 N N . ILE A 1 180 ? -19.280 -18.046 22.076 1.00 77.12 180 ILE A N 1
ATOM 1510 C CA . ILE A 1 180 ? -19.049 -17.373 20.787 1.00 77.12 180 ILE A CA 1
ATOM 1511 C C . ILE A 1 180 ? -20.084 -17.804 19.736 1.00 77.12 180 ILE A C 1
ATOM 1513 O O . ILE A 1 180 ? -20.448 -17.015 18.876 1.00 77.12 180 ILE A O 1
ATOM 1517 N N . SER A 1 181 ? -20.605 -19.030 19.833 1.00 75.94 181 SER A N 1
ATOM 1518 C CA . SER A 1 181 ? -21.669 -19.539 18.957 1.00 75.94 181 SER A CA 1
ATOM 1519 C C . SER A 1 181 ? -23.047 -18.919 19.213 1.00 75.94 181 SER A C 1
ATOM 1521 O O . SER A 1 181 ? -23.985 -19.218 18.481 1.00 75.94 181 SER A O 1
ATOM 1523 N N . LYS A 1 182 ? -23.194 -18.138 20.288 1.00 70.50 182 LYS A N 1
ATOM 1524 C CA . LYS A 1 182 ? -24.438 -17.472 20.695 1.00 70.50 182 LYS A CA 1
ATOM 1525 C C . LYS A 1 182 ? -24.382 -15.948 20.480 1.00 70.50 182 LYS A C 1
ATOM 1527 O O . LYS A 1 182 ? -25.168 -15.226 21.078 1.00 70.50 182 LYS A O 1
ATOM 1532 N N . LEU A 1 183 ? -23.425 -15.467 19.684 1.00 64.38 183 LEU A N 1
ATOM 1533 C CA . LEU A 1 183 ? -23.227 -14.057 19.323 1.00 64.38 183 LEU A CA 1
ATOM 1534 C C . LEU A 1 183 ? -23.518 -13.802 17.845 1.00 64.38 183 LEU A C 1
ATOM 1536 O O . LEU A 1 183 ? -23.464 -14.780 17.066 1.00 64.38 183 LEU A O 1
#

Foldseek 3Di:
DDPVVVPDDPDPPDPVPPDDPPDPAAFLVVLLVPDDPSVVLVVVCVVLVHTHPLLQAAQARPDGDDQQRSCQLSVHGRPPDDDPSVVVSVVSCVVDPVRSVRGDHRRPSHDDPPPPPPQQWDAFPVRWIFGWDDQDVVVQKTKTQTWDQDPVPRDTDFAQDDPQADDDDPDRGGIDMDHNVRD

Sequence (183 aa):
MSLYNNNIQIRRDYNEWPLVKDVPGTLINIILEDMVKKELIKKCLNKYNISVIEQFTNETNDDILSWTELHHNIQKIPYRRQPKWFTKLVEQIRSKERVANNLITPNPYAIREWKKVESKWAMDFEDQFGKVKKWNNLTNKVSLQRFKQNMESGKLTPCKGCEISLAKTKTKYCFMERDISKL

Secondary structure (DSSP, 8-state):
--GGGGT-----TT--PSPP----S-BTHHHHTTSTTHHHHHHHHHHHT--BSGGGB-TTSSSBPPTTTTHHHHTS---SSPPHHHHHHHHHHHH-HHHHTT--SS-TTS---------SEEE-TT--EEEEEEEEGGGTEEEEEEEEE-TTT--EEE-SS-TTS-S----SS-EEEEEGGG-

pLDDT: mean 77.99, std 11.14, range [47.0, 90.5]